Protein AF-A0A553P0C8-F1 (afdb_monomer_lite)

Sequence (218 aa):
MMGFQLKNGTDRDCELYALPGKKFLERVRNAQRNRANQILVSWNLTESDVIAKSVSSYNPMSFVKNGVPDLEAMKNLLIESCETCQLYRPSLAKAPMMSDPPPTRPFESVSADLFEFGGKWFLALVDQFSGWPCCDQYGKTPNTQEVVRARYDVGAVTVPKFAIGDRVRIQNPITKLWDRVGRIHSKRNGGRSFVLKIGSRWYVRNRRYLRPILRETA

pLDDT: mean 72.12, std 23.61, range [25.64, 96.81]

Structure (mmCIF, N/CA/C/O backbone):
data_AF-A0A553P0C8-F1
#
_entry.id   AF-A0A553P0C8-F1
#
loop_
_atom_site.group_PDB
_atom_site.id
_atom_site.type_symbol
_atom_site.label_atom_id
_atom_site.label_alt_id
_atom_site.label_comp_id
_atom_site.label_asym_id
_atom_site.label_entity_id
_atom_site.label_seq_id
_atom_site.pdbx_PDB_ins_code
_atom_site.Cartn_x
_atom_site.Cartn_y
_atom_site.Cartn_z
_atom_site.occupancy
_atom_site.B_iso_or_equiv
_atom_site.auth_seq_id
_atom_site.auth_comp_id
_atom_site.auth_asym_id
_atom_site.auth_atom_id
_atom_site.pdbx_PDB_model_num
ATOM 1 N N . MET A 1 1 ? -4.994 -14.590 49.932 1.00 37.84 1 MET A N 1
ATOM 2 C CA . MET A 1 1 ? -5.873 -14.595 51.117 1.00 37.84 1 MET A CA 1
ATOM 3 C C . MET A 1 1 ? -4.955 -14.784 52.317 1.00 37.84 1 MET A C 1
ATOM 5 O O . MET A 1 1 ? -4.426 -15.872 52.474 1.00 37.84 1 MET A O 1
ATOM 9 N N . MET A 1 2 ? -4.609 -13.717 53.041 1.00 25.64 2 MET A N 1
ATOM 10 C CA . MET A 1 2 ? -3.709 -13.822 54.199 1.00 25.64 2 MET A CA 1
ATOM 11 C C . MET A 1 2 ? -4.530 -13.563 55.458 1.00 25.64 2 MET A C 1
ATOM 13 O O . MET A 1 2 ? -5.007 -12.452 55.667 1.00 25.64 2 MET A O 1
ATOM 17 N N . GLY A 1 3 ? -4.775 -14.635 56.212 1.00 28.52 3 GLY A N 1
ATOM 18 C CA . GLY A 1 3 ? -5.504 -14.620 57.474 1.00 28.52 3 GLY A CA 1
ATOM 19 C C . GLY A 1 3 ? -4.598 -14.251 58.647 1.00 28.52 3 GLY A C 1
ATOM 20 O O . GLY A 1 3 ? -3.394 -14.503 58.624 1.00 28.52 3 GLY A O 1
ATOM 21 N N . PHE A 1 4 ? -5.200 -13.655 59.671 1.00 32.97 4 PHE A N 1
ATOM 22 C CA . PHE A 1 4 ? -4.575 -13.414 60.966 1.00 32.97 4 PHE A CA 1
ATOM 23 C C . PHE A 1 4 ? -4.815 -14.628 61.871 1.00 32.97 4 PHE A C 1
ATOM 25 O O . PHE A 1 4 ? -5.947 -15.083 61.986 1.00 32.97 4 PHE A O 1
ATOM 32 N N . GLN A 1 5 ? -3.775 -15.119 62.546 1.00 32.59 5 GLN A N 1
ATOM 33 C CA . GLN A 1 5 ? -3.904 -16.060 63.663 1.00 32.59 5 GLN A CA 1
ATOM 34 C C . GLN A 1 5 ? -3.311 -15.434 64.926 1.00 32.59 5 GLN A C 1
ATOM 36 O O . GLN A 1 5 ? -2.189 -14.922 64.917 1.00 32.59 5 GLN A O 1
ATOM 41 N N . LEU A 1 6 ? -4.068 -15.485 66.023 1.00 35.66 6 LEU A N 1
ATOM 42 C CA . LEU A 1 6 ? -3.588 -15.139 67.360 1.00 35.66 6 LEU A CA 1
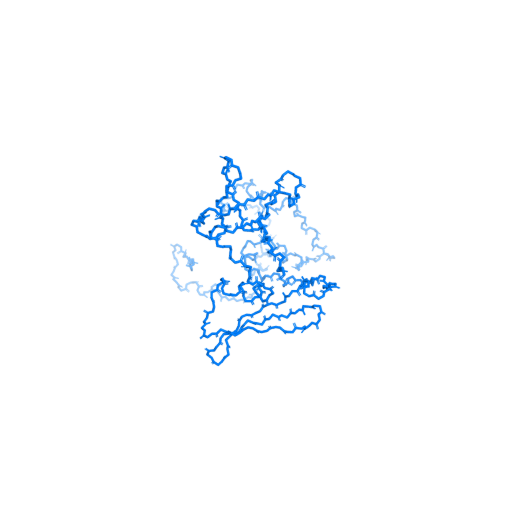ATOM 43 C C . LEU A 1 6 ? -2.906 -16.355 67.985 1.00 35.66 6 LEU A C 1
ATOM 45 O O . LEU A 1 6 ? -3.347 -17.487 67.817 1.00 35.66 6 LEU A O 1
ATOM 49 N N . LYS A 1 7 ? -1.843 -16.122 68.757 1.00 40.38 7 LYS A N 1
ATOM 50 C CA . LYS A 1 7 ? -0.978 -17.195 69.260 1.00 40.38 7 LYS A CA 1
ATOM 51 C C . LYS A 1 7 ? -1.608 -18.124 70.309 1.00 40.38 7 LYS A C 1
ATOM 53 O O . LYS A 1 7 ? -0.919 -19.063 70.658 1.00 40.38 7 LYS A O 1
ATOM 58 N N . ASN A 1 8 ? -2.837 -17.884 70.798 1.00 45.28 8 ASN A N 1
ATOM 59 C CA . ASN A 1 8 ? -3.542 -18.733 71.786 1.00 45.28 8 ASN A CA 1
ATOM 60 C C . ASN A 1 8 ? -5.083 -18.512 71.851 1.00 45.28 8 ASN A C 1
ATOM 62 O O . ASN A 1 8 ? -5.690 -18.741 72.893 1.00 45.28 8 ASN A O 1
ATOM 66 N N . GLY A 1 9 ? -5.736 -18.038 70.785 1.00 39.12 9 GLY A N 1
ATOM 67 C CA . GLY A 1 9 ? -7.201 -17.853 70.754 1.00 39.12 9 GLY A CA 1
ATOM 68 C C . GLY A 1 9 ? -7.870 -18.893 69.858 1.00 39.12 9 GLY A C 1
ATOM 69 O O . GLY A 1 9 ? -7.345 -19.191 68.787 1.00 39.12 9 GLY A O 1
ATOM 70 N N . THR A 1 10 ? -9.001 -19.465 70.275 1.00 40.88 10 THR A N 1
ATOM 71 C CA . THR A 1 10 ? -9.802 -20.335 69.395 1.00 40.88 10 THR A CA 1
ATOM 72 C C . THR A 1 10 ? -10.580 -19.496 68.382 1.00 40.88 10 THR A C 1
ATOM 74 O O . THR A 1 10 ? -11.063 -18.420 68.721 1.00 40.88 10 THR A O 1
ATOM 77 N N . ASP A 1 11 ? -10.761 -20.023 67.169 1.00 41.25 11 ASP A N 1
ATOM 78 C CA . ASP A 1 11 ? -11.338 -19.360 65.978 1.00 41.25 11 ASP A CA 1
ATOM 79 C C . ASP A 1 11 ? -12.695 -18.646 66.174 1.00 41.25 11 ASP A C 1
ATOM 81 O O . ASP A 1 11 ? -13.097 -17.831 65.348 1.00 41.25 11 ASP A O 1
ATOM 85 N N . ARG A 1 12 ? -13.407 -18.899 67.281 1.00 39.75 12 ARG A N 1
ATOM 86 C CA . ARG A 1 12 ? -14.658 -18.201 67.623 1.00 39.75 12 ARG A CA 1
ATOM 87 C C . ARG A 1 12 ? -14.463 -16.743 68.053 1.00 39.75 12 ARG A C 1
ATOM 89 O O . ARG A 1 12 ? -15.428 -15.984 68.029 1.00 39.75 12 ARG A O 1
ATOM 96 N N . ASP A 1 13 ? -13.247 -16.331 68.409 1.00 35.72 13 ASP A N 1
ATOM 97 C CA . ASP A 1 13 ? -12.986 -14.964 68.880 1.00 35.72 13 ASP A CA 1
ATOM 98 C C . ASP A 1 13 ? -12.835 -13.950 67.732 1.00 35.72 13 ASP A C 1
ATOM 100 O O . ASP A 1 13 ? -12.952 -12.744 67.945 1.00 35.72 13 ASP A O 1
ATOM 104 N N . CYS A 1 14 ? -12.615 -14.407 66.495 1.00 36.53 14 CYS A N 1
ATOM 105 C CA . CYS A 1 14 ? -12.404 -13.525 65.346 1.00 36.53 14 CYS A CA 1
ATOM 106 C C . CYS A 1 14 ? -13.700 -12.889 64.808 1.00 36.53 14 CYS A C 1
ATOM 108 O O . CYS A 1 14 ? -13.648 -11.791 64.252 1.00 36.53 14 CYS A O 1
ATOM 110 N N . GLU A 1 15 ? -14.866 -13.506 65.028 1.00 36.88 15 GLU A N 1
ATOM 111 C CA . GLU A 1 15 ? -16.163 -12.958 64.589 1.00 36.88 15 GLU A CA 1
ATOM 112 C C . GLU A 1 15 ? -16.644 -11.769 65.441 1.00 36.88 15 GLU A C 1
ATOM 114 O O . GLU A 1 15 ? -17.446 -10.956 64.982 1.00 36.88 15 GLU A O 1
ATOM 119 N N . LEU A 1 16 ? -16.099 -11.582 66.648 1.00 37.88 16 LEU A N 1
ATOM 120 C CA . LEU A 1 16 ? -16.465 -10.471 67.537 1.00 37.88 16 LEU A CA 1
ATOM 121 C C . LEU A 1 16 ? -15.818 -9.127 67.162 1.00 37.88 16 LEU A C 1
ATOM 123 O O . LEU A 1 16 ? -16.224 -8.082 67.675 1.00 37.88 16 LEU A O 1
ATOM 127 N N . TYR A 1 17 ? -14.840 -9.126 66.253 1.00 40.88 17 TYR A N 1
ATOM 128 C CA . TYR A 1 17 ? -14.126 -7.913 65.832 1.00 40.88 17 TYR A CA 1
ATOM 129 C C . TYR A 1 17 ? -14.697 -7.265 64.567 1.00 40.88 17 TYR A C 1
ATOM 131 O O . TYR A 1 17 ? -14.188 -6.238 64.115 1.00 40.88 17 TYR A O 1
ATOM 139 N N . ALA A 1 18 ? -15.780 -7.824 64.030 1.00 41.00 18 ALA A N 1
ATOM 140 C CA . ALA A 1 18 ? -16.433 -7.357 62.820 1.00 41.00 18 ALA A CA 1
ATOM 141 C C . ALA A 1 18 ? -17.820 -6.766 63.112 1.00 41.00 18 ALA A C 1
ATOM 143 O O . ALA A 1 18 ? -18.809 -7.281 62.610 1.00 41.00 18 ALA A O 1
ATOM 144 N N . LEU A 1 19 ? -17.925 -5.666 63.875 1.00 36.19 19 LEU A N 1
ATOM 145 C CA . LEU A 1 19 ? -19.134 -4.828 63.829 1.00 36.19 19 LEU A CA 1
ATOM 146 C C . LEU A 1 19 ? -18.858 -3.313 63.944 1.00 36.19 19 LEU A C 1
ATOM 148 O O . LEU A 1 19 ? -17.907 -2.891 64.609 1.00 36.19 19 LEU A O 1
ATOM 152 N N . PRO A 1 20 ? -19.685 -2.487 63.270 1.00 45.50 20 PRO A N 1
ATOM 153 C CA . PRO A 1 20 ? -19.422 -1.085 62.981 1.00 45.50 20 PRO A CA 1
ATOM 154 C C . PRO A 1 20 ? -19.916 -0.152 64.093 1.00 45.50 20 PRO A C 1
ATOM 156 O O . PRO A 1 20 ? -20.916 -0.406 64.758 1.00 45.50 20 PRO A O 1
ATOM 159 N N . GLY A 1 21 ? -19.267 1.008 64.205 1.00 48.66 21 GLY A N 1
ATOM 160 C CA . GLY A 1 21 ? -19.814 2.158 64.924 1.00 48.66 21 GLY A CA 1
ATOM 161 C C . GLY A 1 21 ? -19.196 2.419 66.300 1.00 48.66 21 GLY A C 1
ATOM 162 O O . GLY A 1 21 ? -19.242 1.607 67.214 1.00 48.66 21 GLY A O 1
ATOM 163 N N . LYS A 1 22 ? -18.651 3.633 66.433 1.00 46.94 22 LYS A N 1
ATOM 164 C CA . LYS A 1 22 ? -18.391 4.360 67.688 1.00 46.94 22 LYS A CA 1
ATOM 165 C C . LYS A 1 22 ? -17.611 3.613 68.785 1.00 46.94 22 LYS A C 1
ATOM 167 O O . LYS A 1 22 ? -18.108 3.463 69.888 1.00 46.94 22 LYS A O 1
ATOM 172 N N . LYS A 1 23 ? -16.343 3.257 68.535 1.00 45.62 23 LYS A N 1
ATOM 173 C CA . LYS A 1 23 ? -15.349 3.035 69.621 1.00 45.62 23 LYS A CA 1
ATOM 174 C C . LYS A 1 23 ? -13.940 3.583 69.349 1.00 45.62 23 LYS A C 1
ATOM 176 O O . LYS A 1 23 ? -13.135 3.671 70.269 1.00 45.62 23 LYS A O 1
ATOM 181 N N . PHE A 1 24 ? -13.624 4.011 68.123 1.00 41.56 24 PHE A N 1
ATOM 182 C CA . PHE A 1 24 ? -12.297 4.555 67.793 1.00 41.56 24 PHE A CA 1
ATOM 183 C 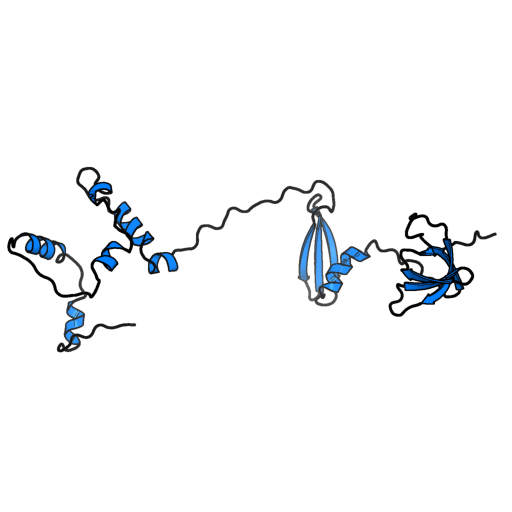C . PHE A 1 24 ? -12.049 5.930 68.437 1.00 41.56 24 PHE A C 1
ATOM 185 O O . PHE A 1 24 ? -11.063 6.121 69.144 1.00 41.56 24 PHE A O 1
ATOM 192 N N . LEU A 1 25 ? -12.993 6.864 68.282 1.00 41.84 25 LEU A N 1
ATOM 193 C CA . LEU A 1 25 ? -12.876 8.224 68.829 1.00 41.84 25 LEU A CA 1
ATOM 194 C C . LEU A 1 25 ? -12.864 8.256 70.366 1.00 41.84 25 LEU A C 1
ATOM 196 O O . LEU A 1 25 ? -12.236 9.125 70.962 1.00 41.84 25 LEU A O 1
ATOM 200 N N . GLU A 1 26 ? -13.510 7.289 71.016 1.00 44.34 26 GLU A N 1
ATOM 201 C CA . GLU A 1 26 ? -13.549 7.170 72.477 1.00 44.34 26 GLU A CA 1
ATOM 202 C C . GLU A 1 26 ? -12.223 6.627 73.041 1.00 44.34 26 GLU A C 1
ATOM 204 O O . GLU A 1 26 ? -11.748 7.086 74.080 1.00 44.34 26 GLU A O 1
ATOM 209 N N . ARG A 1 27 ? -11.551 5.738 72.292 1.00 41.47 27 ARG A N 1
ATOM 210 C CA . ARG A 1 27 ? -10.199 5.249 72.611 1.00 41.47 27 ARG A CA 1
ATOM 211 C C . ARG A 1 27 ? -9.130 6.329 72.416 1.00 41.47 27 ARG A C 1
ATOM 213 O O . ARG A 1 27 ? -8.251 6.449 73.262 1.00 41.47 27 ARG A O 1
ATOM 220 N N . VAL A 1 28 ? -9.248 7.165 71.379 1.00 42.34 28 VAL A N 1
ATOM 221 C CA . VAL A 1 28 ? -8.365 8.332 71.165 1.00 42.34 28 VAL A CA 1
ATOM 222 C C . VAL A 1 28 ? -8.530 9.368 72.285 1.00 42.34 28 VAL A C 1
ATOM 224 O O . VAL A 1 28 ? -7.545 9.896 72.799 1.00 42.34 28 VAL A O 1
ATOM 227 N N . ARG A 1 29 ? -9.770 9.613 72.732 1.00 38.69 29 ARG A N 1
ATOM 228 C CA . ARG A 1 29 ? -10.078 10.566 73.812 1.00 38.69 29 ARG A CA 1
ATOM 229 C C . ARG A 1 29 ? -9.585 10.085 75.189 1.00 38.69 29 ARG A C 1
ATOM 231 O O . ARG A 1 29 ? -9.158 10.907 75.996 1.00 38.69 29 ARG A O 1
ATOM 238 N N . ASN A 1 30 ? -9.577 8.771 75.440 1.00 37.50 30 ASN A N 1
ATOM 239 C CA . ASN A 1 30 ? -8.980 8.183 76.648 1.00 37.50 30 ASN A CA 1
ATOM 240 C C . ASN A 1 30 ? -7.442 8.153 76.610 1.00 37.50 30 ASN A C 1
ATOM 242 O O . ASN A 1 30 ? -6.816 8.324 77.653 1.00 37.50 30 ASN A O 1
ATOM 246 N N . ALA A 1 31 ? -6.826 8.020 75.431 1.00 39.38 31 ALA A N 1
ATOM 247 C CA . ALA A 1 31 ? -5.369 8.066 75.282 1.00 39.38 31 ALA A CA 1
ATOM 248 C C . ALA A 1 31 ? -4.770 9.458 75.575 1.00 39.38 31 ALA A C 1
ATOM 250 O O . ALA A 1 31 ? -3.655 9.546 76.075 1.00 39.38 31 ALA A O 1
ATOM 251 N N . GLN A 1 32 ? -5.515 10.548 75.337 1.00 39.25 32 GLN A N 1
ATOM 252 C CA . GLN A 1 32 ? -5.065 11.914 75.657 1.00 39.25 32 GLN A CA 1
ATOM 253 C C . GLN A 1 32 ? -5.205 12.305 77.140 1.00 39.25 32 GLN A C 1
ATOM 255 O O . GLN A 1 32 ? -4.587 13.278 77.573 1.00 39.25 32 GLN A O 1
ATOM 260 N N . ARG A 1 33 ? -6.009 11.580 77.933 1.00 40.31 33 ARG A N 1
ATOM 261 C CA . ARG A 1 33 ? -6.248 11.903 79.355 1.00 40.31 33 ARG A CA 1
ATOM 262 C C . ARG A 1 33 ? -5.125 11.454 80.287 1.00 40.31 33 ARG A C 1
ATOM 264 O O . ARG A 1 33 ? -4.912 12.093 81.314 1.00 40.31 33 ARG A O 1
ATOM 271 N N . ASN A 1 34 ? -4.376 10.417 79.929 1.00 37.88 34 ASN A N 1
ATOM 272 C CA . ASN A 1 34 ? -3.278 9.931 80.757 1.00 37.88 34 ASN A CA 1
ATOM 273 C C . ASN A 1 34 ? -1.978 10.658 80.394 1.00 37.88 34 ASN A C 1
ATOM 275 O O . ASN A 1 34 ? -1.174 10.195 79.590 1.00 37.88 34 ASN A O 1
ATOM 279 N N . ARG A 1 35 ? -1.777 11.827 81.014 1.00 42.34 35 ARG A N 1
ATOM 280 C CA . ARG A 1 35 ? -0.485 12.529 81.089 1.00 42.34 35 ARG A CA 1
ATOM 281 C C . ARG A 1 35 ? 0.506 11.735 81.957 1.00 42.34 35 ARG A C 1
ATOM 283 O O . ARG A 1 35 ? 0.780 12.121 83.087 1.00 42.34 35 ARG A O 1
ATOM 290 N N . ALA A 1 36 ? 1.041 10.635 81.438 1.00 32.12 36 ALA A N 1
ATOM 291 C CA . ALA A 1 36 ? 2.249 10.004 81.970 1.00 32.12 36 ALA A CA 1
ATOM 292 C C . ALA A 1 36 ? 2.873 9.083 80.907 1.00 32.12 36 ALA A C 1
ATOM 294 O O . ALA A 1 36 ? 2.371 7.997 80.654 1.00 32.12 36 ALA A O 1
ATOM 295 N N . ASN A 1 37 ? 3.927 9.591 80.264 1.00 35.59 37 ASN A N 1
ATOM 296 C CA . ASN A 1 37 ? 5.046 8.906 79.604 1.00 35.59 37 ASN A CA 1
ATOM 297 C C . ASN A 1 37 ? 4.833 7.499 78.987 1.00 35.59 37 ASN A C 1
ATOM 299 O O . ASN A 1 37 ? 4.732 6.511 79.700 1.00 35.59 37 ASN A O 1
ATOM 303 N N . GLN A 1 38 ? 4.908 7.446 77.643 1.00 34.44 38 GLN A N 1
ATOM 304 C CA . GLN A 1 38 ? 5.951 6.730 76.865 1.00 34.44 38 GLN A CA 1
ATOM 305 C C . GLN A 1 38 ? 6.276 5.264 77.287 1.00 34.44 38 GLN A C 1
ATOM 307 O O . GLN A 1 38 ? 6.731 5.038 78.397 1.00 34.44 38 GLN A O 1
ATOM 312 N N . ILE A 1 39 ? 6.156 4.209 76.457 1.00 30.41 39 ILE A N 1
ATOM 313 C CA . ILE A 1 39 ? 6.987 3.917 75.264 1.00 30.41 39 ILE A CA 1
ATOM 314 C C . ILE A 1 39 ? 6.548 2.593 74.570 1.00 30.41 39 ILE A C 1
ATOM 316 O O . ILE A 1 39 ? 6.243 1.608 75.233 1.00 30.41 39 ILE A O 1
ATOM 320 N N . LEU A 1 40 ? 6.552 2.641 73.227 1.00 31.53 40 LEU A N 1
ATOM 321 C CA . LEU A 1 40 ? 6.831 1.647 72.159 1.00 31.53 40 LEU A CA 1
ATOM 322 C C . LEU A 1 40 ? 6.723 0.121 72.381 1.00 31.53 40 LEU A C 1
ATOM 324 O O . LEU A 1 40 ? 7.406 -0.433 73.233 1.00 31.53 40 LEU A O 1
ATOM 328 N N . VAL A 1 41 ? 6.115 -0.569 71.394 1.00 27.25 41 VAL A N 1
ATOM 329 C CA . VAL A 1 41 ? 6.635 -1.852 70.863 1.00 27.25 41 VAL A CA 1
ATOM 330 C C . VAL A 1 41 ? 6.522 -1.915 69.324 1.00 27.25 41 VAL A C 1
ATOM 332 O O . VAL A 1 41 ? 5.449 -2.108 68.759 1.00 27.25 41 VAL A O 1
ATOM 335 N N . SER A 1 42 ? 7.681 -1.699 68.696 1.00 25.91 42 SER A N 1
ATOM 336 C CA . SER A 1 42 ? 8.244 -2.263 67.454 1.00 25.91 42 SER A CA 1
ATOM 337 C C . SER A 1 42 ? 7.363 -2.542 66.221 1.00 25.91 42 SER A C 1
ATOM 339 O O . SER A 1 42 ? 6.762 -3.607 66.087 1.00 25.91 42 SER A O 1
ATOM 341 N N . TRP A 1 43 ? 7.516 -1.689 65.207 1.00 29.20 43 TRP A N 1
ATOM 342 C CA . TRP A 1 43 ? 7.853 -2.161 63.860 1.00 29.20 43 TRP A CA 1
ATOM 343 C C . TRP A 1 43 ? 9.308 -1.754 63.606 1.00 29.20 43 TRP A C 1
ATOM 345 O O . TRP A 1 43 ? 9.669 -0.616 63.898 1.00 29.20 43 TRP A O 1
ATOM 355 N N . ASN A 1 44 ? 10.148 -2.677 63.130 1.00 34.16 44 ASN A N 1
ATOM 356 C CA . ASN A 1 44 ? 11.543 -2.409 62.761 1.00 34.16 44 ASN A CA 1
ATOM 357 C C . ASN A 1 44 ? 11.598 -1.500 61.524 1.00 34.16 44 ASN A C 1
ATOM 359 O O . ASN A 1 44 ? 11.795 -1.966 60.406 1.00 34.16 44 ASN A O 1
ATOM 363 N N . LEU A 1 45 ? 11.403 -0.207 61.736 1.00 33.56 45 LEU A N 1
ATOM 364 C CA . LEU A 1 45 ? 11.732 0.851 60.794 1.00 33.56 45 LEU A CA 1
ATOM 365 C C . LEU A 1 45 ? 12.798 1.699 61.482 1.00 33.56 45 LEU A C 1
ATOM 367 O O . LEU A 1 45 ? 12.579 2.166 62.601 1.00 33.56 45 LEU A O 1
ATOM 371 N N . THR A 1 46 ? 13.970 1.847 60.866 1.00 35.81 46 THR A N 1
ATOM 372 C CA . THR A 1 46 ? 14.978 2.768 61.405 1.00 35.81 46 THR A CA 1
ATOM 373 C C . THR A 1 46 ? 14.481 4.209 61.232 1.00 35.81 46 THR A C 1
ATOM 375 O O . THR A 1 46 ? 13.691 4.482 60.327 1.00 35.81 46 THR A O 1
ATOM 378 N N . GLU A 1 47 ? 14.905 5.149 62.087 1.00 33.66 47 GLU A N 1
ATOM 379 C CA . GLU A 1 47 ? 14.499 6.570 61.993 1.00 33.66 47 GLU A CA 1
ATOM 380 C C . GLU A 1 47 ? 14.752 7.162 60.594 1.00 33.66 47 GLU A C 1
ATOM 382 O O . GLU A 1 47 ? 13.965 7.973 60.106 1.00 33.66 47 GLU A O 1
ATOM 387 N N . SER A 1 48 ? 15.783 6.686 59.895 1.00 35.62 48 SER A N 1
ATOM 388 C CA . SER A 1 48 ? 16.073 7.025 58.500 1.00 35.62 48 SER A CA 1
ATOM 389 C C . SER A 1 48 ? 15.027 6.518 57.494 1.00 35.62 48 SER A C 1
ATOM 391 O O . SER A 1 48 ? 14.776 7.203 56.506 1.00 35.62 48 SER A O 1
ATOM 393 N N . ASP A 1 49 ? 14.362 5.384 57.740 1.00 33.38 49 ASP A N 1
ATOM 394 C CA . ASP A 1 49 ? 13.377 4.792 56.816 1.00 33.38 49 ASP A CA 1
ATOM 395 C C . ASP A 1 49 ? 12.002 5.475 56.896 1.00 33.38 49 ASP A C 1
ATOM 397 O O . ASP A 1 49 ? 11.301 5.591 55.889 1.00 33.38 49 ASP A O 1
ATOM 401 N N . VAL A 1 50 ? 11.626 5.972 58.081 1.00 35.31 50 VAL A N 1
ATOM 402 C CA . VAL A 1 50 ? 10.386 6.747 58.290 1.00 35.31 50 VAL A CA 1
ATOM 403 C C . VAL A 1 50 ? 10.525 8.170 57.736 1.00 35.31 50 VAL A C 1
ATOM 405 O O . VAL A 1 50 ? 9.560 8.736 57.226 1.00 35.31 50 VAL A O 1
ATOM 408 N N . ILE A 1 51 ? 11.735 8.734 57.774 1.00 30.73 51 ILE A N 1
ATOM 409 C CA . ILE A 1 51 ? 12.028 10.075 57.249 1.00 30.73 51 ILE A CA 1
ATOM 410 C C . ILE A 1 51 ? 12.214 10.060 55.717 1.00 30.73 51 ILE A C 1
ATOM 412 O O . ILE A 1 51 ? 11.857 11.032 55.050 1.00 30.73 51 ILE A O 1
ATOM 416 N N . ALA A 1 52 ? 12.703 8.963 55.124 1.00 33.69 52 ALA A N 1
ATOM 417 C CA . ALA A 1 52 ? 13.083 8.929 53.707 1.00 33.69 52 ALA A CA 1
ATOM 418 C C . ALA A 1 52 ? 11.950 8.633 52.701 1.00 33.69 52 ALA A C 1
ATOM 420 O O . ALA A 1 52 ? 12.139 8.870 51.508 1.00 33.69 52 ALA A O 1
ATOM 421 N N . LYS A 1 53 ? 10.768 8.155 53.118 1.00 35.09 53 LYS A N 1
ATOM 422 C CA . LYS A 1 53 ? 9.683 7.781 52.181 1.00 35.09 53 LYS A CA 1
ATOM 423 C C . LYS A 1 53 ? 8.447 8.685 52.221 1.00 35.09 53 LYS A C 1
ATOM 425 O O . LYS A 1 53 ? 7.324 8.206 52.166 1.00 35.09 53 LYS A O 1
ATOM 430 N N . SER A 1 54 ? 8.682 9.998 52.138 1.00 34.53 54 SER A N 1
ATOM 431 C CA . SER A 1 54 ? 7.762 11.003 51.551 1.00 34.53 54 SER A CA 1
ATOM 432 C C . SER A 1 54 ? 6.898 11.886 52.458 1.00 34.53 54 SER A C 1
ATOM 434 O O . SER A 1 54 ? 5.863 12.365 52.011 1.00 34.53 54 SER A O 1
ATOM 436 N N . VAL A 1 55 ? 7.330 12.236 53.674 1.00 38.00 55 VAL A N 1
ATOM 437 C CA . VAL A 1 55 ? 6.688 13.373 54.371 1.00 38.00 55 VAL A CA 1
ATOM 438 C C . VAL A 1 55 ? 7.645 14.278 55.156 1.00 38.00 55 VAL A C 1
ATOM 440 O O . VAL A 1 55 ? 7.278 14.856 56.171 1.00 38.00 55 VAL A O 1
ATOM 443 N N . SER A 1 56 ? 8.856 14.525 54.636 1.00 39.03 56 SER A N 1
ATOM 444 C CA . SER A 1 56 ? 9.702 15.641 55.120 1.00 39.03 56 SER A CA 1
ATOM 445 C C . SER A 1 56 ? 9.179 17.032 54.704 1.00 39.03 56 SER A C 1
ATOM 447 O O . SER A 1 56 ? 9.832 18.045 54.938 1.00 39.03 56 SER A O 1
ATOM 449 N N . SER A 1 57 ? 8.007 17.089 54.072 1.00 41.00 57 SER A N 1
ATOM 450 C CA . SER A 1 57 ? 7.310 18.306 53.648 1.00 41.00 57 SER A CA 1
ATOM 451 C C . SER A 1 57 ? 5.811 18.277 53.985 1.00 41.00 57 SER A C 1
ATOM 453 O O . SER A 1 57 ? 5.058 19.118 53.494 1.00 41.00 57 SER A O 1
ATOM 455 N N . TYR A 1 58 ? 5.355 17.356 54.852 1.00 44.03 58 TYR A N 1
ATOM 456 C CA . TYR A 1 58 ? 4.001 17.444 55.407 1.00 44.03 58 TYR A CA 1
ATOM 457 C C . TYR A 1 58 ? 3.951 18.582 56.411 1.00 44.03 58 TYR A C 1
ATOM 459 O O . TYR A 1 58 ? 4.447 18.466 57.532 1.00 44.03 58 TYR A O 1
ATOM 467 N N . ASN A 1 59 ? 3.315 19.681 56.034 1.00 51.59 59 ASN A N 1
ATOM 468 C CA . ASN A 1 59 ? 2.827 20.621 57.018 1.00 51.59 59 ASN A CA 1
ATOM 469 C C . ASN A 1 59 ? 1.361 20.268 57.312 1.00 51.59 59 ASN A C 1
ATOM 471 O O . ASN A 1 59 ? 0.498 20.624 56.517 1.00 51.59 59 ASN A O 1
ATOM 475 N N . PRO A 1 60 ? 1.025 19.596 58.426 1.00 51.19 60 PRO A N 1
ATOM 476 C CA . PRO A 1 60 ? -0.367 19.271 58.746 1.00 51.19 60 PRO A CA 1
ATOM 477 C C . PRO A 1 60 ? -1.267 20.515 58.879 1.00 51.19 60 PRO A C 1
ATOM 479 O O . PRO A 1 60 ? -2.487 20.394 58.796 1.00 51.19 60 PRO A O 1
ATOM 482 N N . MET A 1 61 ?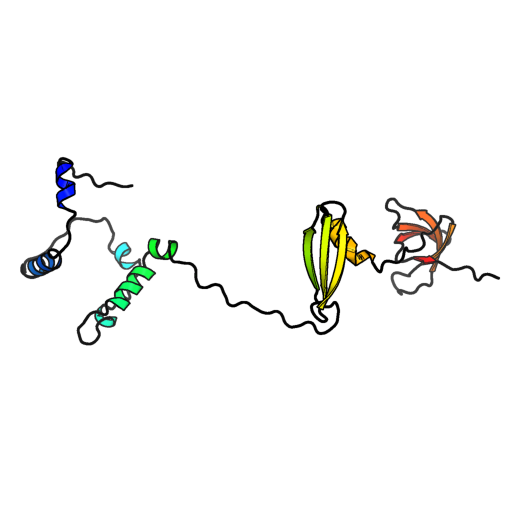 -0.687 21.717 59.016 1.00 46.81 61 MET A N 1
ATOM 483 C CA . MET A 1 61 ? -1.424 22.986 59.001 1.00 46.81 61 MET A CA 1
ATOM 484 C C . MET A 1 61 ? -1.880 23.423 57.602 1.00 46.81 61 MET A C 1
ATOM 486 O O . MET A 1 61 ? -2.769 24.264 57.508 1.00 46.81 61 MET A O 1
ATOM 490 N N . SER A 1 62 ? -1.333 22.870 56.509 1.00 53.81 62 SER A N 1
ATOM 491 C CA . SER A 1 62 ? -1.730 23.258 55.143 1.00 53.81 62 SER A CA 1
ATOM 492 C C . SER A 1 62 ? -3.129 22.779 54.755 1.00 53.81 62 SER A C 1
ATOM 494 O O . SER A 1 62 ? -3.685 23.243 53.763 1.00 53.81 62 SER A O 1
ATOM 496 N N . PHE A 1 63 ? -3.705 21.865 55.538 1.00 51.34 63 PHE A N 1
ATOM 497 C CA . PHE A 1 63 ? -5.032 21.297 55.314 1.00 51.34 63 PHE A CA 1
ATOM 498 C C . PHE A 1 63 ? -6.047 21.752 56.362 1.00 51.34 63 PHE A C 1
ATOM 500 O O . PHE A 1 63 ? -7.129 21.192 56.440 1.00 51.34 63 PHE A O 1
ATOM 507 N N . VAL A 1 64 ? -5.733 22.756 57.182 1.00 54.06 64 VAL A N 1
ATOM 508 C CA . VAL A 1 64 ? -6.682 23.306 58.154 1.00 54.06 64 VAL A CA 1
ATOM 509 C C . VAL A 1 64 ? -7.276 24.591 57.585 1.00 54.06 64 VAL A C 1
ATOM 511 O O . VAL A 1 64 ? -6.621 25.629 57.564 1.00 54.06 64 VAL A O 1
ATOM 514 N N . LYS A 1 65 ? -8.537 24.546 57.143 1.00 56.47 65 LYS A N 1
ATOM 515 C CA . LYS A 1 65 ? -9.315 25.756 56.829 1.00 56.47 65 LYS A CA 1
ATOM 516 C C . LYS A 1 65 ? -10.233 26.051 58.008 1.00 56.47 65 LYS A C 1
ATOM 518 O O . LYS A 1 65 ? -11.019 25.197 58.406 1.00 56.47 65 LYS A O 1
ATOM 523 N N . ASN A 1 66 ? -10.133 27.250 58.583 1.00 57.91 66 ASN A N 1
ATOM 524 C CA . ASN A 1 66 ? -10.967 27.688 59.714 1.00 57.91 66 ASN A CA 1
ATOM 525 C C . ASN A 1 66 ? -10.953 26.723 60.921 1.00 57.91 66 ASN A C 1
ATOM 527 O O . ASN A 1 66 ? -11.979 26.502 61.557 1.00 57.91 66 ASN A O 1
ATOM 531 N N . GLY A 1 67 ? -9.805 26.108 61.224 1.00 55.72 67 GLY A N 1
ATOM 532 C CA . GLY A 1 67 ? -9.673 25.183 62.359 1.00 55.72 67 GLY A CA 1
ATOM 533 C C . GLY A 1 67 ? -10.246 23.778 62.131 1.00 55.72 67 GLY A C 1
ATOM 534 O O . GLY A 1 67 ? -10.198 22.961 63.048 1.00 55.72 67 GLY A O 1
ATOM 535 N N . VAL A 1 68 ? -10.748 23.471 60.928 1.00 56.56 68 VAL A N 1
ATOM 536 C CA . VAL A 1 68 ? -11.259 22.143 60.554 1.00 56.56 68 VAL A CA 1
ATOM 537 C C . VAL A 1 68 ? -10.310 21.485 59.539 1.00 56.56 68 VAL A C 1
ATOM 539 O O . VAL A 1 68 ? -9.903 22.152 58.584 1.00 56.56 68 VAL A O 1
ATOM 542 N N . PRO A 1 69 ? -9.947 20.198 59.710 1.00 61.72 69 PRO A N 1
ATOM 543 C CA . PRO A 1 69 ? -9.164 19.462 58.720 1.00 61.72 69 PRO A CA 1
ATOM 544 C C . PRO A 1 69 ? -9.942 19.272 57.408 1.00 61.72 69 PRO A C 1
ATOM 546 O O . PRO A 1 69 ? -11.080 18.802 57.412 1.00 61.72 69 PRO A O 1
ATOM 549 N N . ASP A 1 70 ? -9.309 19.591 56.284 1.00 72.88 70 ASP A N 1
ATOM 550 C CA . ASP A 1 70 ? -9.795 19.383 54.922 1.00 72.88 70 ASP A CA 1
ATOM 551 C C . ASP A 1 70 ? -9.663 17.895 54.562 1.00 72.88 70 ASP A C 1
ATOM 553 O O . ASP A 1 70 ? -8.622 17.402 54.116 1.00 72.88 70 ASP A O 1
ATOM 557 N N . LEU A 1 71 ? -10.740 17.157 54.836 1.00 72.44 71 LEU A N 1
ATOM 558 C CA . LEU A 1 71 ? -10.817 15.710 54.652 1.00 72.44 71 LEU A CA 1
ATOM 559 C C . LEU A 1 71 ? -10.635 15.286 53.186 1.00 72.44 71 LEU A C 1
ATOM 561 O O . LEU A 1 71 ? -10.068 14.223 52.936 1.00 72.44 71 LEU A O 1
ATOM 565 N N . GLU A 1 72 ? -11.077 16.101 52.224 1.00 77.44 72 GLU A N 1
ATOM 566 C CA . GLU A 1 72 ? -10.926 15.799 50.793 1.00 77.44 72 GLU A CA 1
ATOM 567 C C . GLU A 1 72 ? -9.468 15.915 50.355 1.00 77.44 72 GLU A C 1
ATOM 569 O O . GLU A 1 72 ? -8.951 15.042 49.655 1.00 77.44 72 GLU A O 1
ATOM 574 N N . ALA A 1 73 ? -8.766 16.943 50.829 1.00 72.38 73 ALA A N 1
ATOM 575 C CA . ALA A 1 73 ? -7.348 17.098 50.541 1.00 72.38 73 ALA A CA 1
ATOM 576 C C . ALA A 1 73 ? -6.510 15.951 51.140 1.00 72.38 73 ALA A C 1
ATOM 578 O O . ALA A 1 73 ? -5.648 15.388 50.464 1.00 72.38 73 ALA A O 1
ATOM 579 N N . MET A 1 74 ? -6.824 15.532 52.371 1.00 67.44 74 MET A N 1
ATOM 580 C CA . MET A 1 74 ? -6.159 14.395 53.018 1.00 67.44 74 MET A CA 1
ATOM 581 C C . MET A 1 74 ? -6.442 13.066 52.298 1.00 67.44 74 MET A C 1
ATOM 583 O O . MET A 1 74 ? -5.542 12.247 52.117 1.00 67.44 74 MET A O 1
ATOM 587 N N . LYS A 1 75 ? -7.683 12.853 51.849 1.00 78.25 75 LYS A N 1
ATOM 588 C CA . LYS A 1 75 ? -8.082 11.673 51.071 1.00 78.25 75 LYS A CA 1
ATOM 589 C C . LYS A 1 75 ? -7.319 11.580 49.749 1.00 78.25 75 LYS A C 1
ATOM 591 O O . LYS A 1 75 ? -6.808 10.509 49.432 1.00 78.25 75 LYS A O 1
ATOM 596 N N . ASN A 1 76 ? -7.214 12.678 49.000 1.00 79.12 76 ASN A N 1
ATOM 597 C CA . ASN A 1 76 ? -6.502 12.691 47.718 1.00 79.12 76 ASN A CA 1
ATOM 598 C C . ASN A 1 76 ? -5.014 12.379 47.892 1.00 79.12 76 ASN A C 1
ATOM 600 O O . ASN A 1 76 ? -4.482 11.548 47.163 1.00 79.12 76 ASN A O 1
ATOM 604 N N . LEU A 1 77 ? -4.376 12.940 48.920 1.00 79.69 77 LEU A N 1
ATOM 605 C CA . LEU A 1 77 ? -2.976 12.662 49.233 1.00 79.69 77 LEU A CA 1
ATOM 606 C C . LEU A 1 77 ? -2.727 11.183 49.587 1.00 79.69 77 LEU A C 1
ATOM 608 O O . LEU A 1 77 ? -1.757 10.579 49.125 1.00 79.69 77 LEU A O 1
ATOM 612 N N . LEU A 1 78 ? -3.614 10.567 50.375 1.00 79.56 78 LEU A N 1
ATOM 613 C CA . LEU A 1 78 ? -3.537 9.133 50.692 1.00 79.56 78 LEU A CA 1
ATOM 614 C C . LEU A 1 78 ? -3.735 8.247 49.452 1.00 79.56 78 LEU A C 1
ATOM 616 O O . LEU A 1 78 ? -3.101 7.202 49.328 1.00 79.56 78 LEU A O 1
ATOM 620 N N . ILE A 1 79 ? -4.602 8.656 48.523 1.00 82.06 79 ILE A N 1
ATOM 621 C CA . ILE A 1 79 ? -4.811 7.943 47.256 1.00 82.06 79 ILE A CA 1
ATOM 622 C C . ILE A 1 79 ? -3.580 8.077 46.349 1.00 82.06 79 ILE A C 1
ATOM 624 O O . ILE A 1 79 ? -3.161 7.088 45.749 1.00 82.06 79 ILE A O 1
ATOM 628 N N . GLU A 1 80 ? -2.992 9.271 46.253 1.00 82.50 80 GLU A N 1
ATOM 629 C CA . GLU A 1 80 ? -1.806 9.565 45.434 1.00 82.50 80 GLU A CA 1
ATOM 630 C C . GLU A 1 80 ? -0.555 8.826 45.913 1.00 82.50 80 GLU A C 1
ATOM 632 O O . GLU A 1 80 ? 0.204 8.312 45.095 1.00 82.50 80 GLU A O 1
ATOM 637 N N . SER A 1 81 ? -0.378 8.710 47.229 1.00 82.38 81 SER A N 1
ATOM 638 C CA . SER A 1 81 ? 0.762 8.022 47.850 1.00 82.38 81 SER A CA 1
ATOM 639 C C . SER A 1 81 ? 0.633 6.492 47.903 1.00 82.38 81 SER A C 1
ATOM 641 O O . SER A 1 81 ? 1.626 5.804 48.134 1.00 82.38 81 SER A O 1
ATOM 643 N N . CYS A 1 82 ? -0.560 5.927 47.689 1.00 83.81 82 CYS A N 1
ATOM 644 C CA . CYS A 1 82 ? -0.789 4.484 47.777 1.00 83.81 82 CYS A CA 1
ATOM 645 C C . CYS A 1 82 ? -0.507 3.765 46.446 1.00 83.81 82 CYS A C 1
ATOM 647 O O . CYS A 1 82 ? -1.271 3.889 45.486 1.00 83.81 82 CYS A O 1
ATOM 649 N N . GLU A 1 83 ? 0.527 2.918 46.416 1.00 87.00 83 GLU A N 1
ATOM 650 C CA . GLU A 1 83 ? 0.916 2.128 45.233 1.00 87.00 83 GLU A CA 1
ATOM 651 C C . GLU A 1 83 ? -0.227 1.250 44.689 1.00 87.00 83 GLU A C 1
ATOM 653 O O . GLU A 1 83 ? -0.447 1.180 43.480 1.00 87.00 83 GLU A O 1
ATOM 658 N N . THR A 1 84 ? -1.009 0.618 45.572 1.00 89.06 84 THR A N 1
ATOM 659 C CA . THR A 1 84 ? -2.150 -0.229 45.173 1.00 89.06 84 THR A CA 1
ATOM 660 C C . THR A 1 84 ? -3.253 0.597 44.508 1.00 89.06 84 THR A C 1
ATOM 662 O O . THR A 1 84 ? -3.815 0.181 43.495 1.00 89.06 84 THR A O 1
ATOM 665 N N . CYS A 1 85 ? -3.545 1.789 45.037 1.00 87.00 85 CYS A N 1
ATOM 666 C CA . CYS A 1 85 ? -4.544 2.687 44.458 1.00 87.00 85 CYS A CA 1
ATOM 667 C C . CYS A 1 85 ? -4.108 3.214 43.091 1.00 87.00 85 CYS A C 1
ATOM 669 O O . CYS A 1 85 ? -4.945 3.316 42.199 1.00 87.00 85 CYS A O 1
ATOM 671 N N . GLN A 1 86 ? -2.820 3.523 42.912 1.00 89.00 86 GLN A N 1
ATOM 672 C CA . GLN A 1 86 ? -2.297 3.948 41.613 1.00 89.00 86 GLN A CA 1
ATOM 673 C C . GLN A 1 86 ? -2.361 2.822 40.574 1.00 89.00 86 GLN A C 1
ATOM 675 O O . GLN A 1 86 ? -2.738 3.079 39.434 1.00 89.00 86 GLN A O 1
ATOM 680 N N . LEU A 1 87 ? -2.074 1.575 40.966 1.00 88.00 87 LEU A N 1
ATOM 681 C CA . LEU A 1 87 ? -2.125 0.416 40.067 1.00 88.00 87 LEU A CA 1
ATOM 682 C C . LEU A 1 87 ? -3.540 0.125 39.542 1.00 88.00 87 LEU A C 1
ATOM 684 O O . LEU A 1 87 ? -3.710 -0.167 38.362 1.00 88.00 87 LEU A O 1
ATOM 688 N N . TYR A 1 88 ? -4.553 0.198 40.411 1.00 89.56 88 TYR A N 1
ATOM 689 C CA . TYR A 1 88 ? -5.949 -0.096 40.056 1.00 89.56 88 TYR A CA 1
ATOM 690 C C . TYR A 1 88 ? -6.760 1.149 39.680 1.00 89.56 88 TYR A C 1
ATOM 692 O O . TYR A 1 88 ? -7.985 1.076 39.543 1.00 89.56 88 TYR A O 1
ATOM 700 N N . ARG A 1 89 ? -6.104 2.305 39.521 1.00 85.06 89 ARG A N 1
ATOM 701 C CA . ARG A 1 89 ? -6.777 3.534 39.105 1.00 85.06 89 ARG A CA 1
ATOM 702 C C . ARG A 1 89 ? -7.350 3.337 37.695 1.00 85.06 89 ARG A C 1
ATOM 704 O O . ARG A 1 89 ? -6.633 2.849 36.821 1.00 85.06 89 ARG A O 1
ATOM 711 N N . PRO A 1 90 ? -8.612 3.732 37.436 1.00 85.06 90 PRO A N 1
ATOM 712 C CA . PRO A 1 90 ? -9.149 3.738 36.083 1.00 85.06 90 PRO A CA 1
ATOM 713 C C . PRO A 1 90 ? -8.219 4.512 35.150 1.00 85.06 90 PRO A C 1
ATOM 715 O O . PRO A 1 90 ? -7.712 5.577 35.517 1.00 85.06 90 PRO A O 1
ATOM 718 N N . SER A 1 91 ? -7.994 3.978 33.950 1.00 82.38 91 SER A N 1
ATOM 719 C CA . SER A 1 91 ? -7.205 4.663 32.931 1.00 82.38 91 SER A CA 1
ATOM 720 C C . SER A 1 91 ? -7.771 6.056 32.669 1.00 82.38 91 SER A C 1
ATOM 722 O O . SER A 1 91 ? -8.989 6.256 32.705 1.00 82.38 91 SER A O 1
ATOM 724 N N . LEU A 1 92 ? -6.886 7.008 32.372 1.00 81.19 92 LEU A N 1
ATOM 725 C CA . LEU A 1 92 ? -7.279 8.351 31.955 1.00 81.19 92 LEU A CA 1
ATOM 726 C C . LEU A 1 92 ? -8.283 8.296 30.796 1.00 81.19 92 LEU A C 1
ATOM 728 O O . LEU A 1 92 ? -8.307 7.343 30.012 1.00 81.19 92 LEU A O 1
ATOM 732 N N . ALA A 1 93 ? -9.097 9.349 30.688 1.00 81.50 93 ALA A N 1
ATOM 733 C CA . ALA A 1 93 ? -9.976 9.530 29.543 1.00 81.50 93 ALA A CA 1
ATOM 734 C C . ALA A 1 93 ? -9.168 9.390 28.246 1.00 81.50 93 ALA A C 1
ATOM 736 O O . ALA A 1 93 ? -8.026 9.855 28.160 1.00 81.50 93 ALA A O 1
ATOM 737 N N . LYS A 1 94 ? -9.763 8.726 27.248 1.00 86.19 94 LYS A N 1
ATOM 738 C CA . LYS A 1 94 ? -9.143 8.545 25.935 1.00 86.19 94 LYS A CA 1
ATOM 739 C C . LYS A 1 94 ? -8.673 9.910 25.434 1.00 86.19 94 LYS A C 1
ATOM 741 O O . LYS A 1 94 ? -9.437 10.874 25.489 1.00 86.19 94 LYS A O 1
ATOM 746 N N . ALA A 1 95 ? -7.423 9.980 24.980 1.00 87.25 95 ALA A N 1
ATOM 747 C CA . ALA A 1 95 ? -6.888 11.206 24.405 1.00 87.25 95 ALA A CA 1
ATOM 748 C C . ALA A 1 95 ? -7.846 11.738 23.317 1.00 87.25 95 ALA A C 1
ATOM 750 O O . ALA A 1 95 ? -8.481 10.924 22.629 1.00 87.25 95 ALA A O 1
ATOM 751 N N . PRO A 1 96 ? -7.974 13.070 23.162 1.00 90.06 96 PRO A N 1
ATOM 752 C CA . PRO A 1 96 ? -8.806 13.653 22.118 1.00 90.06 96 PRO A CA 1
ATOM 753 C C . PRO A 1 96 ? -8.464 13.057 20.750 1.00 90.06 96 PRO A C 1
ATOM 755 O O . PRO A 1 96 ? -7.293 12.816 20.452 1.00 90.06 96 PRO A O 1
ATOM 758 N N . MET A 1 97 ? -9.481 12.813 19.918 1.00 88.94 97 MET A N 1
ATOM 759 C CA . MET A 1 97 ? -9.251 12.350 18.550 1.00 88.94 97 MET A CA 1
ATOM 760 C C . MET A 1 97 ? -8.503 13.440 17.783 1.00 88.94 97 MET A C 1
ATOM 762 O O . MET A 1 97 ? -9.010 14.549 17.627 1.00 88.94 97 MET A O 1
ATOM 766 N N . MET A 1 98 ? -7.293 13.127 17.331 1.00 89.44 98 MET A N 1
ATOM 767 C CA . MET A 1 98 ? -6.548 13.993 16.426 1.00 89.44 98 MET A CA 1
ATOM 768 C C . MET A 1 98 ? -7.096 13.810 15.011 1.00 89.44 98 MET A C 1
ATOM 770 O O . MET A 1 98 ? -7.336 12.681 14.585 1.00 89.44 98 MET A O 1
ATOM 774 N N . SER A 1 99 ? -7.304 14.915 14.300 1.00 88.00 99 SER A N 1
ATOM 775 C CA . SER A 1 99 ? -7.647 14.911 12.879 1.00 88.00 99 SER A CA 1
ATOM 776 C C . SER A 1 99 ? -6.411 15.238 12.052 1.00 88.00 99 SER A C 1
ATOM 778 O O . SER A 1 99 ? -5.737 16.235 12.328 1.00 88.00 99 SER A O 1
ATOM 780 N N . ASP A 1 100 ? -6.150 14.442 11.022 1.00 86.19 100 ASP A N 1
ATOM 781 C CA . ASP A 1 100 ? -5.138 14.758 10.016 1.00 86.19 100 ASP A CA 1
ATOM 782 C C . ASP A 1 100 ? -5.568 15.973 9.171 1.00 86.19 100 ASP A C 1
ATOM 784 O O . ASP A 1 100 ? -6.770 16.232 9.023 1.00 86.19 100 ASP A O 1
ATOM 788 N N . PRO A 1 101 ? -4.617 16.753 8.621 1.00 90.06 101 PRO A N 1
ATOM 789 C CA . PRO A 1 101 ? -4.952 17.836 7.708 1.00 90.06 101 PRO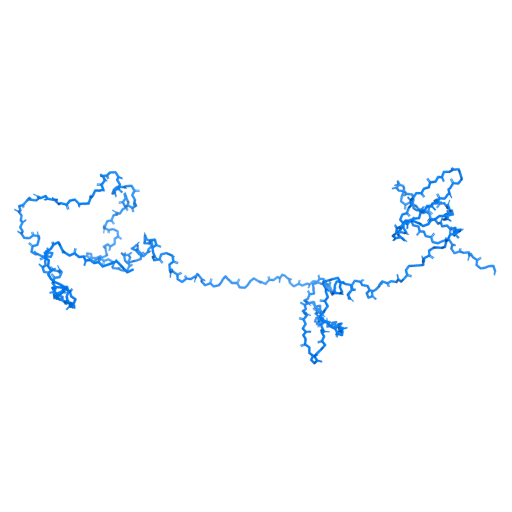 A CA 1
ATOM 790 C C . PRO A 1 101 ? -5.664 17.285 6.462 1.00 90.06 101 PRO A C 1
ATOM 792 O O . PRO A 1 101 ? -5.285 16.224 5.958 1.00 90.06 101 PRO A O 1
ATOM 795 N N . PRO A 1 102 ? -6.672 17.999 5.930 1.00 89.25 102 PRO A N 1
ATOM 796 C CA . PRO A 1 102 ? -7.379 17.545 4.744 1.00 89.25 102 PRO A CA 1
ATOM 797 C C . PRO A 1 102 ? -6.433 17.503 3.530 1.00 89.25 102 PRO A C 1
ATOM 799 O O . PRO A 1 102 ? -5.573 18.380 3.389 1.00 89.25 102 PRO A O 1
ATOM 802 N N . PRO A 1 103 ? -6.589 16.513 2.633 1.00 94.88 103 PRO A N 1
ATOM 803 C CA . PRO A 1 103 ? -5.807 16.442 1.403 1.00 94.88 103 PRO A CA 1
ATOM 804 C C . PRO A 1 103 ? -6.105 17.641 0.490 1.00 94.88 103 PRO A C 1
ATOM 806 O O . PRO A 1 103 ? -7.194 18.212 0.513 1.00 94.88 103 PRO A O 1
ATOM 809 N N . THR A 1 104 ? -5.136 18.016 -0.343 1.00 96.81 104 THR A N 1
ATOM 810 C CA . THR A 1 104 ? -5.210 19.187 -1.236 1.00 96.81 104 THR A CA 1
ATOM 811 C C . THR A 1 104 ? -5.531 18.836 -2.685 1.00 96.81 104 THR A C 1
ATOM 813 O O . THR A 1 104 ? -5.926 19.708 -3.460 1.00 96.81 104 THR A O 1
ATOM 816 N N . ARG A 1 105 ? -5.349 17.572 -3.078 1.00 94.75 105 ARG A N 1
ATOM 817 C CA . ARG A 1 105 ? -5.553 17.095 -4.452 1.00 94.75 105 ARG A CA 1
ATOM 818 C C . ARG A 1 105 ? -6.070 15.651 -4.481 1.00 94.75 105 ARG A C 1
ATOM 820 O O . ARG A 1 105 ? -5.786 14.895 -3.549 1.00 94.75 105 ARG A O 1
ATOM 827 N N . PRO A 1 106 ? -6.771 15.244 -5.557 1.00 94.31 106 PRO A N 1
ATOM 828 C CA . PRO A 1 106 ? -7.245 13.871 -5.710 1.00 94.31 106 PRO A CA 1
ATOM 829 C C . PRO A 1 106 ? -6.112 12.846 -5.599 1.00 94.31 106 PRO A C 1
ATOM 831 O O . PRO A 1 106 ? -5.033 13.045 -6.162 1.00 94.31 106 PRO A O 1
ATOM 834 N N . PHE A 1 107 ? -6.383 11.738 -4.912 1.00 89.38 107 PHE A N 1
ATOM 835 C CA . PHE A 1 107 ? -5.474 10.612 -4.671 1.00 89.38 107 PHE A CA 1
ATOM 836 C C . PHE A 1 107 ? -4.197 10.959 -3.886 1.00 89.38 107 PHE A C 1
ATOM 838 O O . PHE A 1 107 ? -3.231 10.196 -3.915 1.00 89.38 107 PHE A O 1
ATOM 845 N N . GLU A 1 108 ? -4.174 12.084 -3.165 1.00 92.19 108 GLU A N 1
ATOM 846 C CA . GLU A 1 108 ? -3.091 12.411 -2.227 1.00 92.19 108 GLU A CA 1
ATOM 847 C C . GLU A 1 108 ? -3.147 11.561 -0.955 1.00 92.19 108 GLU A C 1
ATOM 849 O O . GLU A 1 108 ? -2.112 11.118 -0.462 1.00 92.19 108 GLU A O 1
ATOM 854 N N . SER A 1 109 ? -4.357 11.310 -0.456 1.00 92.62 109 SER A N 1
ATOM 855 C CA . SER A 1 109 ? -4.621 10.444 0.688 1.00 92.62 109 SER A CA 1
ATOM 856 C C . SER A 1 109 ? -5.787 9.527 0.350 1.00 92.62 109 SER A C 1
ATOM 858 O O . SER A 1 109 ? -6.816 9.976 -0.159 1.00 92.62 109 SER A O 1
ATOM 860 N N . VAL A 1 110 ? -5.622 8.234 0.612 1.00 91.69 110 VAL A N 1
ATOM 861 C CA . VAL A 1 110 ? -6.636 7.217 0.331 1.00 91.69 110 VAL A CA 1
ATOM 862 C C . VAL A 1 110 ? -6.912 6.409 1.587 1.00 91.69 110 VAL A C 1
ATOM 864 O O . VAL A 1 110 ? -5.990 5.980 2.279 1.00 91.69 110 VAL A O 1
ATOM 867 N N . SER A 1 111 ? -8.189 6.177 1.864 1.00 93.25 111 SER A N 1
ATOM 868 C CA . SER A 1 111 ? -8.617 5.187 2.849 1.00 93.25 111 SER A CA 1
ATOM 869 C C . SER A 1 111 ? -8.806 3.857 2.140 1.00 93.25 111 SER A C 1
ATOM 871 O O . SER A 1 111 ? -9.415 3.812 1.073 1.00 93.25 111 SER A O 1
ATOM 873 N N . ALA A 1 112 ? -8.291 2.780 2.719 1.00 93.12 112 ALA A N 1
ATOM 874 C CA . ALA A 1 112 ? -8.416 1.445 2.158 1.00 93.12 112 ALA A CA 1
ATOM 875 C C . ALA A 1 112 ? -8.955 0.483 3.209 1.00 93.12 112 ALA A C 1
ATOM 877 O O . ALA A 1 112 ? -8.546 0.557 4.367 1.00 93.12 112 ALA A O 1
ATOM 878 N N . ASP A 1 113 ? -9.826 -0.427 2.790 1.00 94.56 113 ASP A N 1
ATOM 879 C CA . ASP A 1 113 ? -10.306 -1.510 3.638 1.00 94.56 113 ASP A CA 1
ATOM 880 C C . ASP A 1 113 ? -10.537 -2.791 2.831 1.00 94.56 113 ASP A C 1
ATOM 882 O O . ASP A 1 113 ? -10.868 -2.749 1.642 1.00 94.56 113 ASP A O 1
ATOM 886 N N . LEU A 1 114 ? -10.340 -3.932 3.485 1.00 94.62 114 LEU A N 1
ATOM 887 C CA . LEU A 1 114 ? -10.501 -5.259 2.905 1.00 94.62 114 LEU A CA 1
ATOM 888 C C . LEU A 1 114 ? -11.611 -5.997 3.653 1.00 94.62 114 LEU A C 1
ATOM 890 O O . LEU A 1 114 ? -11.475 -6.285 4.839 1.00 94.62 114 LEU A O 1
ATOM 894 N N . PHE A 1 115 ? -12.676 -6.362 2.946 1.00 94.00 115 PHE A N 1
ATOM 895 C CA . PHE A 1 115 ? -13.842 -7.005 3.548 1.00 94.00 115 PHE A CA 1
ATOM 896 C C . PHE A 1 115 ? -14.345 -8.193 2.727 1.00 94.00 115 PHE A C 1
ATOM 898 O O . PHE A 1 115 ? -14.032 -8.348 1.545 1.00 94.00 115 PHE A O 1
ATOM 905 N N . GLU A 1 116 ? -15.139 -9.043 3.370 1.00 95.75 116 GLU A N 1
ATOM 906 C CA . GLU A 1 116 ? -15.786 -10.191 2.745 1.00 95.75 116 GLU A CA 1
ATOM 907 C C . GLU A 1 116 ? -17.281 -9.923 2.561 1.00 95.75 116 GLU A C 1
ATOM 909 O O . GLU A 1 116 ? -17.965 -9.446 3.467 1.00 95.75 116 GLU A O 1
ATOM 914 N N . PHE A 1 117 ? -17.803 -10.258 1.384 1.00 93.81 117 PHE A N 1
ATOM 915 C CA . PHE A 1 117 ? -19.229 -10.208 1.097 1.00 93.81 117 PHE A CA 1
ATOM 916 C C . PHE A 1 117 ? -19.619 -11.341 0.141 1.00 93.81 117 PHE A C 1
ATOM 918 O O . PHE A 1 117 ? -19.055 -11.483 -0.944 1.00 93.81 117 PHE A O 1
ATOM 925 N N . GLY A 1 118 ? -20.582 -12.176 0.541 1.00 92.69 118 GLY A N 1
ATOM 926 C CA . GLY A 1 118 ? -21.077 -13.277 -0.295 1.00 92.69 118 GLY A CA 1
ATOM 927 C C . GLY A 1 118 ? -20.003 -14.301 -0.691 1.00 92.69 118 GLY A C 1
ATOM 928 O O . GLY A 1 118 ? -19.986 -14.750 -1.837 1.00 92.69 118 GLY A O 1
ATOM 929 N N . GLY A 1 119 ? -19.072 -14.623 0.217 1.00 91.31 119 GLY A N 1
ATOM 930 C CA . GLY A 1 119 ? -17.971 -15.567 -0.029 1.00 91.31 119 GLY A CA 1
ATOM 931 C C . GLY A 1 119 ? -16.887 -15.047 -0.981 1.00 91.31 119 GLY A C 1
ATOM 932 O O . GLY A 1 119 ? -16.053 -15.816 -1.457 1.00 91.31 119 GLY A O 1
ATOM 933 N N . LYS A 1 120 ? -16.908 -13.749 -1.296 1.00 92.69 120 LYS A N 1
ATOM 934 C CA . LYS A 1 120 ? -15.915 -13.054 -2.119 1.00 92.69 120 LYS A CA 1
ATOM 935 C C . LYS A 1 120 ? -15.260 -11.957 -1.298 1.00 92.69 120 LYS A C 1
ATOM 937 O O . LYS A 1 120 ? -15.884 -11.375 -0.416 1.00 92.69 120 LYS A O 1
ATOM 942 N N . TRP A 1 121 ? -14.013 -11.659 -1.627 1.00 95.12 121 TRP A N 1
ATOM 943 C CA . TRP A 1 121 ? -13.234 -10.634 -0.944 1.00 95.12 121 TRP A CA 1
ATOM 944 C C . TRP A 1 121 ? -13.172 -9.375 -1.793 1.00 95.12 121 TRP A C 1
ATOM 946 O O . TRP A 1 121 ? -13.026 -9.456 -3.012 1.00 95.12 121 TRP A O 1
ATOM 956 N N . PHE A 1 122 ? -13.261 -8.220 -1.153 1.00 94.12 122 PHE A N 1
ATOM 957 C CA . PHE A 1 122 ? -13.284 -6.923 -1.809 1.00 94.12 122 PHE A CA 1
ATOM 958 C C . PHE A 1 122 ? -12.301 -5.982 -1.131 1.00 94.12 122 PHE A C 1
ATOM 960 O O . PHE A 1 122 ? -12.289 -5.865 0.091 1.00 94.12 122 PHE A O 1
ATOM 967 N N . LEU A 1 123 ? -11.494 -5.299 -1.938 1.00 93.88 123 LEU A N 1
ATOM 968 C CA . LEU A 1 123 ? -10.696 -4.157 -1.511 1.00 93.88 123 LEU A CA 1
ATOM 969 C C . LEU A 1 123 ? -11.441 -2.889 -1.925 1.00 93.88 123 LEU A C 1
ATOM 971 O O . LEU A 1 123 ? -11.593 -2.641 -3.121 1.00 93.88 123 LEU A O 1
ATOM 975 N N . ALA A 1 124 ? -11.894 -2.102 -0.953 1.00 93.88 124 ALA A N 1
ATOM 976 C CA . ALA A 1 124 ? -12.406 -0.758 -1.185 1.00 93.88 124 ALA A CA 1
ATOM 977 C C . ALA A 1 124 ? -11.297 0.261 -0.937 1.00 93.88 124 ALA A C 1
ATOM 979 O O . ALA A 1 124 ? -10.632 0.240 0.093 1.00 93.88 124 ALA A O 1
ATOM 980 N N . LEU A 1 125 ? -11.124 1.166 -1.889 1.00 92.81 125 LEU A N 1
ATOM 981 C CA . LEU A 1 125 ? -10.198 2.288 -1.840 1.00 92.81 125 LEU A CA 1
ATOM 982 C C . LEU A 1 125 ? -11.000 3.558 -2.088 1.00 92.81 125 LEU A C 1
ATOM 984 O O . LEU A 1 125 ? -11.667 3.664 -3.111 1.00 92.81 125 LEU A O 1
ATOM 988 N N . VAL A 1 126 ? -10.936 4.525 -1.184 1.00 94.19 126 VAL A N 1
ATOM 989 C CA . VAL A 1 126 ? -11.663 5.791 -1.305 1.00 94.19 126 VAL A CA 1
ATOM 990 C C . VAL A 1 126 ? -10.668 6.936 -1.262 1.00 94.19 126 VAL A C 1
ATOM 992 O O . VAL A 1 126 ? -9.876 7.043 -0.325 1.00 94.19 126 VAL A O 1
ATOM 995 N N . ASP A 1 127 ? -10.704 7.794 -2.278 1.00 93.81 127 ASP A N 1
ATOM 996 C CA . ASP A 1 127 ? -9.968 9.055 -2.260 1.00 93.81 127 ASP A CA 1
ATOM 997 C C . ASP A 1 127 ? -10.550 9.985 -1.190 1.00 93.81 127 ASP A C 1
ATOM 999 O O . ASP A 1 127 ? -11.722 10.345 -1.259 1.00 93.81 127 ASP A O 1
ATOM 1003 N N . GLN A 1 128 ? -9.743 10.394 -0.210 1.00 93.88 128 GLN A N 1
ATOM 1004 C CA . GLN A 1 128 ? -10.215 11.243 0.889 1.00 93.88 128 GLN A CA 1
ATOM 1005 C C . GLN A 1 128 ? -10.515 12.681 0.443 1.00 93.88 128 GLN A C 1
ATOM 1007 O O . GLN A 1 128 ? -11.244 13.384 1.136 1.00 93.88 128 GLN A O 1
ATOM 1012 N N . PHE A 1 129 ? -9.973 13.128 -0.697 1.00 94.25 129 PHE A N 1
ATOM 1013 C CA . PHE A 1 129 ? -10.247 14.463 -1.230 1.00 94.25 129 PHE A CA 1
ATOM 1014 C C . PHE A 1 129 ? -11.619 14.542 -1.908 1.00 94.25 129 PHE A C 1
ATOM 1016 O O . PHE A 1 129 ? -12.428 15.404 -1.578 1.00 94.25 129 PHE A O 1
ATOM 1023 N N . SER A 1 130 ? -11.890 13.645 -2.858 1.00 94.06 130 SER A N 1
ATOM 1024 C CA . SER A 1 130 ? -13.122 13.669 -3.661 1.00 94.06 130 SER A CA 1
ATOM 1025 C C . SER A 1 130 ? -14.223 12.726 -3.173 1.00 94.06 130 SER A C 1
ATOM 1027 O O . SER A 1 130 ? -15.362 12.840 -3.620 1.00 94.06 130 SER A O 1
ATOM 1029 N N . GLY A 1 131 ? -13.897 11.764 -2.309 1.00 91.88 131 GLY A N 1
ATOM 1030 C CA . GLY A 1 131 ? -14.787 10.660 -1.951 1.00 91.88 131 GLY A CA 1
ATOM 1031 C C . GLY A 1 131 ? -14.917 9.586 -3.037 1.00 91.88 131 GLY A C 1
ATOM 1032 O O . GLY A 1 131 ? -15.783 8.722 -2.926 1.00 91.88 131 GLY A O 1
ATOM 1033 N N . TRP A 1 132 ? -14.097 9.622 -4.096 1.00 93.56 132 TRP A N 1
ATOM 1034 C CA . TRP A 1 132 ? -14.208 8.691 -5.220 1.00 93.56 132 TRP A CA 1
ATOM 1035 C C . TRP A 1 132 ? -13.852 7.246 -4.820 1.00 93.56 132 TRP A C 1
ATOM 1037 O O . TRP A 1 132 ? -12.706 6.997 -4.422 1.00 93.56 132 TRP A O 1
ATOM 1047 N N . PRO A 1 133 ? -14.777 6.275 -4.966 1.00 93.31 133 PRO A N 1
ATOM 1048 C CA . PRO A 1 133 ? -14.514 4.885 -4.629 1.00 93.31 133 PRO A CA 1
ATOM 1049 C C . PRO A 1 133 ? -13.895 4.110 -5.802 1.00 93.31 133 PRO A C 1
ATOM 1051 O O . PRO A 1 133 ? -14.299 4.221 -6.959 1.00 93.31 133 PRO A O 1
ATOM 1054 N N . CYS A 1 134 ? -12.933 3.257 -5.481 1.00 90.06 134 CYS A N 1
ATOM 1055 C CA . CYS A 1 134 ? -12.383 2.207 -6.328 1.00 90.06 134 CYS A CA 1
ATOM 1056 C C . CYS A 1 134 ? -12.599 0.867 -5.618 1.00 90.06 134 CYS A C 1
ATOM 1058 O O . CYS A 1 134 ? -12.428 0.781 -4.402 1.00 90.06 134 CYS A O 1
ATOM 1060 N N . CYS A 1 135 ? -12.966 -0.175 -6.364 1.00 91.00 135 CYS A N 1
ATOM 1061 C CA . CYS A 1 135 ? -13.172 -1.505 -5.802 1.00 91.00 135 CYS A CA 1
ATOM 1062 C C . CYS A 1 135 ? -12.506 -2.584 -6.656 1.00 91.00 135 CYS A C 1
ATOM 1064 O O . CYS A 1 135 ? -12.651 -2.588 -7.877 1.00 91.00 135 CYS A O 1
ATOM 1066 N N . ASP A 1 136 ? -11.808 -3.505 -5.991 1.00 91.50 136 ASP A N 1
ATOM 1067 C CA . ASP A 1 136 ? -11.204 -4.690 -6.600 1.00 91.50 136 ASP A CA 1
ATOM 1068 C C . ASP A 1 136 ? -11.770 -5.947 -5.931 1.00 91.50 136 ASP A C 1
ATOM 1070 O O . ASP A 1 136 ? -11.838 -6.031 -4.703 1.00 91.50 136 ASP A O 1
ATOM 1074 N N . GLN A 1 137 ? -12.181 -6.932 -6.733 1.00 92.44 137 GLN A N 1
ATOM 1075 C CA . GLN A 1 137 ? -12.760 -8.188 -6.250 1.00 92.44 137 GLN A CA 1
ATOM 1076 C C . GLN A 1 137 ? -11.754 -9.340 -6.364 1.00 92.44 137 GLN A C 1
ATOM 1078 O O . GLN A 1 137 ? -11.125 -9.538 -7.403 1.00 92.44 137 GLN A O 1
ATOM 1083 N N . TYR A 1 138 ? -11.700 -10.182 -5.334 1.00 92.12 138 TYR A N 1
ATOM 1084 C CA . TYR A 1 138 ? -10.914 -11.409 -5.283 1.00 92.12 138 TYR A CA 1
ATOM 1085 C C . TYR A 1 138 ? -11.825 -12.623 -5.069 1.00 92.12 138 TYR A C 1
ATOM 1087 O O . TYR A 1 138 ? -12.812 -12.577 -4.333 1.00 92.12 138 TYR A O 1
ATOM 1095 N N . GLY A 1 139 ? -11.484 -13.744 -5.711 1.00 89.19 139 GLY A N 1
ATOM 1096 C CA . GLY A 1 139 ? -12.213 -15.011 -5.552 1.00 89.19 139 GLY A CA 1
ATOM 1097 C C . GLY A 1 139 ? -11.896 -15.768 -4.256 1.00 89.19 139 GLY A C 1
ATOM 1098 O O . GLY A 1 139 ? -12.555 -16.752 -3.951 1.00 89.19 139 GLY A O 1
ATOM 1099 N N . LYS A 1 140 ? -10.872 -15.336 -3.517 1.00 89.19 140 LYS A N 1
ATOM 1100 C CA . LYS A 1 140 ? -10.403 -15.909 -2.249 1.00 89.19 140 LYS A CA 1
ATOM 1101 C C . LYS A 1 140 ? -9.761 -14.803 -1.415 1.00 89.19 140 LYS A C 1
ATOM 1103 O O . LYS A 1 140 ? -9.506 -13.727 -1.953 1.00 89.19 140 LYS A O 1
ATOM 1108 N N . THR A 1 141 ? -9.446 -15.087 -0.153 1.00 91.88 141 THR A N 1
ATOM 1109 C CA . THR A 1 141 ? -8.721 -14.148 0.710 1.00 91.88 141 THR A CA 1
ATOM 1110 C C . THR A 1 141 ? -7.396 -13.749 0.053 1.00 91.88 141 THR A C 1
ATOM 1112 O O . THR A 1 141 ? -6.571 -14.634 -0.213 1.00 91.88 141 THR A O 1
ATOM 1115 N N . PRO A 1 142 ? -7.188 -12.457 -0.255 1.00 90.75 142 PRO A N 1
ATOM 1116 C CA . PRO A 1 142 ? -5.979 -12.021 -0.926 1.00 90.75 142 PRO A CA 1
ATOM 1117 C C . PRO A 1 142 ? -4.804 -11.964 0.048 1.00 90.75 142 PRO A C 1
ATOM 1119 O O . PRO A 1 142 ? -4.952 -11.637 1.226 1.00 90.75 142 PRO A O 1
ATOM 1122 N N . ASN A 1 143 ? -3.609 -12.253 -0.454 1.00 91.94 143 ASN A N 1
ATOM 1123 C CA . ASN A 1 143 ? -2.379 -11.998 0.289 1.00 91.94 143 ASN A CA 1
ATOM 1124 C C . ASN A 1 143 ? -1.925 -10.536 0.132 1.00 91.94 143 ASN A C 1
ATOM 1126 O O . ASN A 1 143 ? -2.381 -9.802 -0.745 1.00 91.94 143 ASN A O 1
ATOM 1130 N N . THR A 1 144 ? -0.950 -10.116 0.940 1.00 89.56 144 THR A N 1
ATOM 1131 C CA . THR A 1 144 ? -0.421 -8.743 0.911 1.00 89.56 144 THR A CA 1
ATOM 1132 C C . THR A 1 144 ? 0.088 -8.318 -0.470 1.00 89.56 144 THR A C 1
ATOM 1134 O O . THR A 1 144 ? -0.101 -7.172 -0.865 1.00 89.56 144 THR A O 1
ATOM 1137 N N . GLN A 1 145 ? 0.723 -9.215 -1.235 1.00 88.50 145 GLN A N 1
ATOM 1138 C CA . GLN A 1 145 ? 1.224 -8.861 -2.568 1.00 88.50 145 GLN A CA 1
ATOM 1139 C C . GLN A 1 145 ? 0.094 -8.647 -3.574 1.00 88.50 145 GLN A C 1
ATOM 1141 O O . GLN A 1 145 ? 0.224 -7.792 -4.447 1.00 88.50 145 GLN A O 1
ATOM 1146 N N . GLU A 1 146 ? -0.984 -9.421 -3.472 1.00 89.19 146 GLU A N 1
ATOM 1147 C CA . GLU A 1 146 ? -2.165 -9.279 -4.326 1.00 89.19 146 GLU A CA 1
ATOM 1148 C C . GLU A 1 146 ? -2.842 -7.926 -4.077 1.00 89.19 146 GLU A C 1
ATOM 1150 O O . GLU A 1 146 ? -3.072 -7.191 -5.034 1.00 89.19 146 GLU A O 1
ATOM 1155 N N . VAL A 1 147 ? -3.020 -7.540 -2.807 1.00 89.50 147 VAL A N 1
ATOM 1156 C CA . VAL A 1 147 ? -3.585 -6.234 -2.418 1.00 89.50 147 VAL A CA 1
ATOM 1157 C C . VAL A 1 147 ? -2.732 -5.068 -2.926 1.00 89.50 147 VAL A C 1
ATOM 1159 O O . VAL A 1 147 ? -3.254 -4.111 -3.491 1.00 89.50 147 VAL A O 1
ATOM 1162 N N . VAL A 1 148 ? -1.405 -5.145 -2.781 1.00 86.94 148 VAL A N 1
ATOM 1163 C CA . VAL A 1 148 ? -0.499 -4.073 -3.235 1.00 86.94 148 VAL A CA 1
ATOM 1164 C C . VAL A 1 148 ? -0.528 -3.910 -4.758 1.00 86.94 148 VAL A C 1
ATOM 1166 O O . VAL A 1 148 ? -0.481 -2.789 -5.268 1.00 86.94 148 VAL A O 1
ATOM 1169 N N . ARG A 1 149 ? -0.606 -5.017 -5.506 1.00 84.12 149 ARG A N 1
ATOM 1170 C CA . ARG A 1 149 ? -0.630 -4.979 -6.977 1.00 84.12 149 ARG A CA 1
ATOM 1171 C C . ARG A 1 149 ? -1.938 -4.446 -7.537 1.00 84.12 149 ARG A C 1
ATOM 1173 O O . ARG A 1 149 ? -1.904 -3.813 -8.590 1.00 84.12 149 ARG A O 1
ATOM 1180 N N . ALA A 1 150 ? -3.044 -4.660 -6.827 1.00 81.81 150 ALA A N 1
ATOM 1181 C CA . ALA A 1 150 ? -4.387 -4.330 -7.287 1.00 81.81 150 ALA A CA 1
ATOM 1182 C C . ALA A 1 150 ? -4.522 -2.897 -7.794 1.00 81.81 150 ALA A C 1
ATOM 1184 O O . ALA A 1 150 ? -5.157 -2.697 -8.819 1.00 81.81 150 ALA A O 1
ATOM 1185 N N . ARG A 1 151 ? -3.838 -1.925 -7.164 1.00 76.12 151 ARG A N 1
ATOM 1186 C CA . ARG A 1 151 ? -3.804 -0.538 -7.651 1.00 76.12 151 ARG A CA 1
ATOM 1187 C C . ARG A 1 151 ? -2.510 -0.130 -8.349 1.00 76.12 151 ARG A C 1
ATOM 1189 O O . ARG A 1 151 ? -2.564 0.677 -9.276 1.00 76.12 151 ARG A O 1
ATOM 1196 N N . TYR A 1 152 ? -1.363 -0.683 -7.947 1.00 74.44 152 TYR A N 1
ATOM 1197 C CA . TYR A 1 152 ? -0.070 -0.325 -8.543 1.00 74.44 152 TYR A CA 1
ATOM 1198 C C . TYR A 1 152 ? -0.018 -0.641 -10.045 1.00 74.44 152 TYR A C 1
ATOM 1200 O O . TYR A 1 152 ? 0.524 0.139 -10.828 1.00 74.44 152 TYR A O 1
ATOM 1208 N N . ASP A 1 153 ? -0.626 -1.757 -10.455 1.00 74.25 153 ASP A N 1
ATOM 1209 C CA . ASP A 1 153 ? -0.541 -2.247 -11.830 1.00 74.25 153 ASP A CA 1
ATOM 1210 C C . ASP A 1 153 ? -1.672 -1.728 -12.745 1.00 74.25 153 ASP A C 1
ATOM 1212 O O . ASP A 1 153 ? -1.591 -1.910 -13.957 1.00 74.25 153 ASP A O 1
ATOM 1216 N N . VAL A 1 154 ? -2.691 -1.022 -12.226 1.00 72.06 154 VAL A N 1
ATOM 1217 C CA . VAL A 1 154 ? -3.860 -0.557 -13.021 1.00 72.06 154 VAL A CA 1
ATOM 1218 C C . VAL A 1 154 ? -3.454 0.370 -14.167 1.00 72.06 154 VAL A C 1
ATOM 1220 O O . VAL A 1 154 ? -4.041 0.329 -15.244 1.00 72.06 154 VAL A O 1
ATOM 1223 N N . GLY A 1 155 ? -2.428 1.194 -13.951 1.00 67.31 155 GLY A N 1
ATOM 1224 C CA . GLY A 1 155 ? -1.845 2.062 -14.979 1.00 67.31 155 GLY A CA 1
ATOM 1225 C C . GLY A 1 155 ? -0.593 1.485 -15.645 1.00 67.31 155 GLY A C 1
ATOM 1226 O O . GLY A 1 155 ? 0.051 2.170 -16.443 1.00 67.31 155 GLY A O 1
ATOM 1227 N N . ALA A 1 156 ? -0.189 0.261 -15.297 1.00 72.00 156 ALA A N 1
ATOM 1228 C CA . ALA A 1 156 ? 1.049 -0.315 -15.791 1.00 72.00 156 ALA A CA 1
ATOM 1229 C C . ALA A 1 156 ? 0.869 -0.825 -17.224 1.00 72.00 156 ALA A C 1
ATOM 1231 O O . ALA A 1 156 ? 0.236 -1.843 -17.491 1.00 72.00 156 ALA A O 1
ATOM 1232 N N . VAL A 1 157 ? 1.502 -0.138 -18.172 1.00 72.62 157 VAL A N 1
ATOM 1233 C CA . VAL A 1 157 ? 1.599 -0.621 -19.550 1.00 72.62 157 VAL A CA 1
ATOM 1234 C C . VAL A 1 157 ? 2.618 -1.754 -19.614 1.00 72.62 157 VAL A C 1
ATOM 1236 O O . VAL A 1 157 ? 3.749 -1.626 -19.129 1.00 72.62 157 VAL A O 1
ATOM 1239 N N . THR A 1 158 ? 2.257 -2.859 -20.272 1.00 71.19 158 THR A N 1
ATOM 1240 C CA . THR A 1 158 ? 3.208 -3.932 -20.564 1.00 71.19 158 THR A CA 1
ATOM 1241 C C . THR A 1 158 ? 4.348 -3.386 -21.412 1.00 71.19 158 THR A C 1
ATOM 1243 O O . THR A 1 158 ? 4.195 -3.074 -22.592 1.00 71.19 158 THR A O 1
ATOM 1246 N N . VAL A 1 159 ? 5.521 -3.268 -20.800 1.00 71.62 159 VAL A N 1
ATOM 1247 C CA . VAL A 1 159 ? 6.708 -2.760 -21.477 1.00 71.62 159 VAL A CA 1
ATOM 1248 C C . VAL A 1 159 ? 7.153 -3.781 -22.535 1.00 71.62 159 VAL A C 1
ATOM 1250 O O . VAL A 1 159 ? 7.338 -4.952 -22.181 1.00 71.62 159 VAL A O 1
ATOM 1253 N N . PRO A 1 160 ? 7.401 -3.374 -23.800 1.00 68.50 160 PRO A N 1
ATOM 1254 C CA . PRO A 1 160 ? 7.871 -4.283 -24.838 1.00 68.50 160 PRO A CA 1
ATOM 1255 C C . PRO A 1 160 ? 9.097 -5.060 -24.358 1.00 68.50 160 PRO A C 1
ATOM 1257 O O . PRO A 1 160 ? 10.123 -4.471 -23.970 1.00 68.50 160 PRO A O 1
ATOM 1260 N N . LYS A 1 161 ? 8.962 -6.389 -24.333 1.00 78.69 161 LYS A N 1
ATOM 1261 C CA . LYS A 1 161 ? 10.048 -7.302 -23.985 1.00 78.69 161 LYS A CA 1
ATOM 1262 C C . LYS A 1 161 ? 10.991 -7.361 -25.176 1.00 78.69 161 LYS A C 1
ATOM 1264 O O . LYS A 1 161 ? 10.591 -7.775 -26.253 1.00 78.69 161 LYS A O 1
ATOM 1269 N N . PHE A 1 162 ? 12.245 -6.982 -24.968 1.00 87.81 162 PHE A N 1
ATOM 1270 C CA . PHE A 1 162 ? 13.239 -7.082 -26.026 1.00 87.81 162 PHE A CA 1
ATOM 1271 C C . PHE A 1 162 ? 13.561 -8.538 -26.359 1.00 87.81 162 PHE A C 1
ATOM 1273 O O . PHE A 1 162 ? 13.685 -9.367 -25.450 1.00 87.81 162 PHE A O 1
ATOM 1280 N N . ALA A 1 163 ? 13.734 -8.842 -27.637 1.00 87.31 163 ALA A N 1
ATOM 1281 C CA . ALA A 1 163 ? 14.276 -10.097 -28.127 1.00 87.31 163 ALA A CA 1
ATOM 1282 C C . ALA A 1 163 ? 15.813 -10.064 -28.154 1.00 87.31 163 ALA A C 1
ATOM 1284 O O . ALA A 1 163 ? 16.456 -9.013 -28.091 1.00 87.31 163 ALA A O 1
ATOM 1285 N N . ILE A 1 164 ? 16.419 -11.250 -28.209 1.00 90.81 164 ILE A N 1
ATOM 1286 C CA . ILE A 1 164 ? 17.851 -11.363 -28.489 1.00 90.81 164 ILE A CA 1
ATOM 1287 C C . ILE A 1 164 ? 18.074 -10.885 -29.929 1.00 90.81 164 ILE A C 1
ATOM 1289 O O . ILE A 1 164 ? 17.343 -11.277 -30.830 1.00 90.81 164 ILE A O 1
ATOM 1293 N N . GLY A 1 165 ? 19.062 -10.017 -30.132 1.00 88.88 165 GLY A N 1
ATOM 1294 C CA . GLY A 1 165 ? 19.365 -9.379 -31.413 1.00 88.88 165 GLY A CA 1
ATOM 1295 C C . GLY A 1 165 ? 18.786 -7.971 -31.578 1.00 88.88 165 GLY A C 1
ATOM 1296 O O . GLY A 1 165 ? 19.277 -7.231 -32.436 1.00 88.88 165 GLY A O 1
ATOM 1297 N N . ASP A 1 166 ? 17.827 -7.561 -30.739 1.00 89.88 166 ASP A N 1
ATOM 1298 C CA . ASP A 1 166 ? 17.200 -6.239 -30.831 1.00 89.88 166 ASP A CA 1
ATOM 1299 C C . ASP A 1 166 ? 18.221 -5.113 -30.676 1.00 89.88 166 ASP A C 1
ATOM 1301 O O . ASP A 1 166 ? 19.077 -5.125 -29.781 1.00 89.88 166 ASP A O 1
ATOM 1305 N N . ARG A 1 167 ? 18.101 -4.103 -31.544 1.00 91.19 167 ARG A N 1
ATOM 1306 C CA . ARG A 1 167 ? 18.881 -2.868 -31.461 1.00 91.19 167 ARG A CA 1
ATOM 1307 C C . ARG A 1 167 ? 18.183 -1.904 -30.504 1.00 91.19 167 ARG A C 1
ATOM 1309 O O . ARG A 1 167 ? 17.010 -1.583 -30.682 1.00 91.19 167 ARG A O 1
ATOM 1316 N N . VAL A 1 168 ? 18.911 -1.420 -29.505 1.00 92.56 168 VAL A N 1
ATOM 1317 C CA . VAL A 1 168 ? 18.358 -0.575 -28.440 1.00 92.56 168 VAL A CA 1
ATOM 1318 C C . VAL A 1 168 ? 19.244 0.636 -28.165 1.00 92.56 168 VAL A C 1
ATOM 1320 O O . VAL A 1 168 ? 20.471 0.560 -28.276 1.00 92.56 168 VAL A O 1
ATOM 1323 N N . ARG A 1 169 ? 18.614 1.749 -27.775 1.00 93.69 169 ARG A N 1
ATOM 1324 C CA . ARG A 1 169 ? 19.293 2.892 -27.150 1.00 93.69 169 ARG A CA 1
ATOM 1325 C C . ARG A 1 169 ? 19.523 2.593 -25.676 1.00 93.69 169 ARG A C 1
ATOM 1327 O O . ARG A 1 169 ? 18.649 2.048 -25.002 1.00 93.69 169 ARG A O 1
ATOM 1334 N N . ILE A 1 170 ? 20.688 2.971 -25.180 1.00 93.69 170 ILE A N 1
ATOM 1335 C CA . ILE A 1 170 ? 21.171 2.697 -23.833 1.00 93.69 170 ILE A CA 1
ATOM 1336 C C . ILE A 1 170 ? 21.413 4.037 -23.156 1.00 93.69 170 ILE A C 1
ATOM 1338 O O . ILE A 1 170 ? 22.113 4.886 -23.704 1.00 93.69 170 ILE A O 1
ATOM 1342 N N . GLN A 1 171 ? 20.865 4.219 -21.956 1.00 95.31 171 GLN A N 1
ATOM 1343 C CA . GLN A 1 171 ? 21.119 5.438 -21.201 1.00 95.31 171 GLN A CA 1
ATOM 1344 C C . GLN A 1 171 ? 22.566 5.467 -20.689 1.00 95.31 171 GLN A C 1
ATOM 1346 O O . GLN A 1 171 ? 23.043 4.517 -20.056 1.00 95.31 171 GLN A O 1
ATOM 1351 N N . ASN A 1 172 ? 23.262 6.572 -20.929 1.00 90.88 172 ASN A N 1
ATOM 1352 C CA . ASN A 1 172 ? 24.572 6.834 -20.362 1.00 90.88 172 ASN A CA 1
ATOM 1353 C C . ASN A 1 172 ? 24.432 7.144 -18.858 1.00 90.88 172 ASN A C 1
ATOM 1355 O O . ASN A 1 172 ? 23.696 8.057 -18.483 1.00 90.88 172 ASN A O 1
ATOM 1359 N N . PRO A 1 173 ? 25.111 6.401 -17.964 1.00 88.25 173 PRO A N 1
ATOM 1360 C CA . PRO A 1 173 ? 24.947 6.584 -16.524 1.00 88.25 173 PRO A CA 1
ATOM 1361 C C . PRO A 1 173 ? 25.494 7.923 -16.017 1.00 88.25 173 PRO A C 1
ATOM 1363 O O . PRO A 1 173 ? 25.019 8.386 -14.979 1.00 88.25 173 PRO A O 1
ATOM 1366 N N . ILE A 1 174 ? 26.448 8.527 -16.736 1.00 91.31 174 ILE A N 1
ATOM 1367 C CA . ILE A 1 174 ? 27.073 9.804 -16.376 1.00 91.31 174 ILE A CA 1
ATOM 1368 C C . ILE A 1 174 ? 26.223 10.950 -16.927 1.00 91.31 174 ILE A C 1
ATOM 1370 O O . ILE A 1 174 ? 25.658 11.717 -16.158 1.00 91.31 174 ILE A O 1
ATOM 1374 N N . THR A 1 175 ? 26.055 11.019 -18.250 1.00 93.31 175 THR A N 1
ATOM 1375 C CA . THR A 1 175 ? 25.376 12.153 -18.906 1.00 93.31 175 THR A CA 1
ATOM 1376 C C . THR A 1 175 ? 23.850 12.069 -18.865 1.00 93.31 175 THR A C 1
ATOM 1378 O O . THR A 1 175 ? 23.176 13.030 -19.211 1.00 93.31 175 THR A O 1
ATOM 1381 N N . LYS A 1 176 ? 23.281 10.917 -18.484 1.00 91.69 176 LYS A N 1
ATOM 1382 C CA . LYS A 1 176 ? 21.834 10.607 -18.500 1.00 91.69 176 LYS A CA 1
ATOM 1383 C C . LYS A 1 176 ? 21.170 10.651 -19.883 1.00 91.69 176 LYS A C 1
ATOM 1385 O O . LYS A 1 176 ? 19.966 10.398 -19.978 1.00 91.69 176 LYS A O 1
ATOM 1390 N N . LEU A 1 177 ? 21.940 10.880 -20.945 1.00 93.69 177 LEU A N 1
ATOM 1391 C CA . LEU A 1 177 ? 21.471 10.893 -22.329 1.00 93.69 177 LEU A CA 1
ATOM 1392 C C . LEU A 1 177 ? 21.233 9.475 -22.868 1.00 93.69 177 LEU A C 1
ATOM 1394 O O . LEU A 1 177 ? 21.811 8.503 -22.385 1.00 93.69 177 LEU A O 1
ATOM 1398 N N . TRP A 1 178 ? 20.379 9.362 -23.886 1.00 93.31 178 TRP A N 1
ATOM 1399 C CA . TRP A 1 178 ? 20.067 8.118 -24.609 1.00 93.31 178 TRP A CA 1
ATOM 1400 C C . TRP A 1 178 ? 20.858 8.030 -25.922 1.00 93.31 178 TRP A C 1
ATOM 1402 O O . TRP A 1 178 ? 20.291 7.871 -27.001 1.00 93.31 178 TRP A O 1
ATOM 1412 N N . ASP A 1 179 ? 22.169 8.194 -25.814 1.00 90.69 179 ASP A N 1
ATOM 1413 C CA . ASP A 1 179 ? 23.118 8.393 -26.914 1.00 90.69 179 ASP A CA 1
ATOM 1414 C C . ASP A 1 179 ? 23.763 7.085 -27.403 1.00 90.69 179 ASP A C 1
ATOM 1416 O O . ASP A 1 179 ? 24.026 6.909 -28.592 1.00 90.69 179 ASP A O 1
ATOM 1420 N N . ARG A 1 180 ? 24.003 6.130 -26.502 1.00 90.06 180 ARG A N 1
ATOM 1421 C CA . ARG A 1 180 ? 24.673 4.869 -26.839 1.00 90.06 180 ARG A CA 1
ATOM 1422 C C . ARG A 1 180 ? 23.714 3.887 -27.500 1.00 90.06 180 ARG A C 1
ATOM 1424 O O . ARG A 1 180 ? 22.598 3.683 -27.030 1.00 90.06 180 ARG A O 1
ATOM 1431 N N . VAL A 1 181 ? 24.181 3.198 -28.538 1.00 92.31 181 VAL A N 1
ATOM 1432 C CA . VAL A 1 181 ? 23.420 2.156 -29.242 1.00 92.31 181 VAL A CA 1
ATOM 1433 C C . VAL A 1 181 ? 24.136 0.816 -29.119 1.00 92.31 181 VAL A C 1
ATOM 1435 O O . VAL A 1 181 ? 25.354 0.733 -29.255 1.00 92.31 181 VAL A O 1
ATOM 1438 N N . GLY A 1 182 ? 23.375 -0.245 -28.865 1.00 91.50 182 GLY A N 1
ATOM 1439 C CA . GLY A 1 182 ? 23.896 -1.608 -28.807 1.00 91.50 182 GLY A CA 1
ATOM 1440 C C . GLY A 1 182 ? 22.863 -2.635 -29.246 1.00 91.50 182 GLY A C 1
ATOM 1441 O O . GLY A 1 182 ? 21.703 -2.303 -29.505 1.00 91.50 182 GLY A O 1
ATOM 1442 N N . ARG A 1 183 ? 23.293 -3.896 -29.330 1.00 93.12 183 ARG A N 1
ATOM 1443 C CA . ARG A 1 183 ? 22.395 -5.036 -29.550 1.00 93.12 183 ARG A CA 1
ATOM 1444 C C . ARG A 1 183 ? 22.314 -5.901 -28.308 1.00 93.12 183 ARG A C 1
ATOM 1446 O O . ARG A 1 183 ? 23.319 -6.106 -27.623 1.00 93.12 183 ARG A O 1
ATOM 1453 N N . ILE A 1 184 ? 21.122 -6.419 -28.043 1.00 93.31 184 ILE A N 1
ATOM 1454 C CA . ILE A 1 184 ? 20.897 -7.371 -26.959 1.00 93.31 184 ILE A CA 1
ATOM 1455 C C . ILE A 1 184 ? 21.457 -8.723 -27.372 1.00 93.31 184 ILE A C 1
ATOM 1457 O O . ILE A 1 184 ? 21.103 -9.255 -28.417 1.00 93.31 184 ILE A O 1
ATOM 1461 N N . HIS A 1 185 ? 22.330 -9.283 -26.545 1.00 93.56 185 HIS A N 1
ATOM 1462 C CA . HIS A 1 185 ? 22.931 -10.588 -26.787 1.00 93.56 185 HIS A CA 1
ATOM 1463 C C . HIS A 1 185 ? 22.275 -11.689 -25.959 1.00 93.56 185 HIS A C 1
ATOM 1465 O O . HIS A 1 185 ? 21.984 -12.757 -26.481 1.00 93.56 185 HIS A O 1
ATOM 1471 N N . SER A 1 186 ? 22.003 -11.430 -24.679 1.00 92.75 186 SER A N 1
ATOM 1472 C CA . SER A 1 186 ? 21.338 -12.400 -23.810 1.00 92.75 186 SER A CA 1
ATOM 1473 C C . SER A 1 186 ? 20.522 -11.722 -22.710 1.00 92.75 186 SER A C 1
ATOM 1475 O O . SER A 1 186 ? 20.692 -10.536 -22.404 1.00 92.75 186 SER A O 1
ATOM 1477 N N . LYS A 1 187 ? 19.599 -12.487 -22.123 1.00 92.94 187 LYS A N 1
ATOM 1478 C CA . LYS A 1 187 ? 18.791 -12.086 -20.966 1.00 92.94 187 LYS A CA 1
ATOM 1479 C C . LYS A 1 187 ? 19.347 -12.780 -19.731 1.00 92.94 187 LYS A C 1
ATOM 1481 O O . LYS A 1 187 ? 19.614 -13.976 -19.776 1.00 92.94 187 LYS A O 1
ATOM 1486 N N . ARG A 1 188 ? 19.518 -12.046 -18.631 1.00 90.81 188 ARG A N 1
ATOM 1487 C CA . ARG A 1 188 ? 19.910 -12.645 -17.347 1.00 90.81 188 ARG A CA 1
ATOM 1488 C C . ARG A 1 188 ? 18.697 -13.268 -16.655 1.00 90.81 188 ARG A C 1
ATOM 1490 O O . ARG A 1 188 ? 17.555 -12.870 -16.909 1.00 90.81 188 ARG A O 1
ATOM 1497 N N . ASN A 1 189 ? 18.964 -14.179 -15.720 1.00 82.12 189 ASN A N 1
ATOM 1498 C CA . ASN A 1 189 ? 17.948 -14.736 -14.828 1.00 82.12 189 ASN A CA 1
ATOM 1499 C C . ASN A 1 189 ? 17.190 -13.593 -14.128 1.00 82.12 189 ASN A C 1
ATOM 1501 O O . ASN A 1 189 ? 17.796 -12.636 -13.643 1.00 82.12 189 ASN A O 1
ATOM 1505 N N . GLY A 1 190 ? 15.858 -13.647 -14.166 1.00 80.94 190 GLY A N 1
ATOM 1506 C CA . GLY A 1 190 ? 14.969 -12.589 -13.670 1.00 80.94 190 GLY A CA 1
ATOM 1507 C C . GLY A 1 190 ? 14.432 -11.623 -14.736 1.00 80.94 190 GLY A C 1
ATOM 1508 O O . GLY A 1 190 ? 13.588 -10.790 -14.419 1.00 80.94 190 GLY A O 1
ATOM 1509 N N . GLY A 1 191 ? 14.887 -11.694 -15.995 1.00 83.31 191 GLY A N 1
ATOM 1510 C CA . GLY A 1 191 ? 14.236 -11.048 -17.152 1.00 83.31 191 GLY A CA 1
ATOM 1511 C C . GLY A 1 191 ? 14.252 -9.511 -17.192 1.00 83.31 191 GLY A C 1
ATOM 1512 O O . GLY A 1 191 ? 13.824 -8.915 -18.180 1.00 83.31 191 GLY A O 1
ATOM 1513 N N . ARG A 1 192 ? 14.764 -8.856 -16.144 1.00 88.12 192 ARG A N 1
ATOM 1514 C CA . ARG A 1 192 ? 14.854 -7.392 -16.017 1.00 88.12 192 ARG A CA 1
ATOM 1515 C C . ARG A 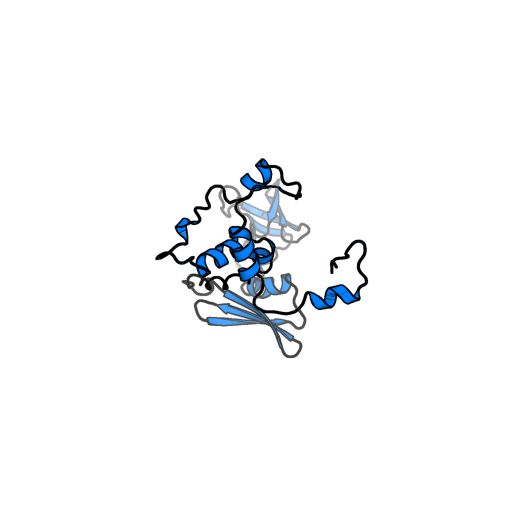1 192 ? 16.207 -6.826 -16.436 1.00 88.12 192 ARG A C 1
ATOM 1517 O O . ARG A 1 192 ? 16.309 -5.616 -16.593 1.00 88.12 192 ARG A O 1
ATOM 1524 N N . SER A 1 193 ? 17.227 -7.660 -16.625 1.00 93.50 193 SER A N 1
ATOM 1525 C CA . SER A 1 193 ? 18.585 -7.239 -16.991 1.00 93.50 193 SER A CA 1
ATOM 1526 C C . SER A 1 193 ? 19.072 -7.972 -18.234 1.00 93.50 193 SER A C 1
ATOM 1528 O O . SER A 1 193 ? 18.896 -9.182 -18.364 1.00 93.50 193 SER A O 1
ATOM 1530 N N . PHE A 1 194 ? 19.712 -7.231 -19.132 1.00 94.25 194 PHE A N 1
ATOM 1531 C CA . PHE A 1 194 ? 20.158 -7.695 -20.441 1.00 94.25 194 PHE A CA 1
ATOM 1532 C C . PHE A 1 194 ? 21.663 -7.502 -20.576 1.00 94.25 194 PHE A C 1
ATOM 1534 O O . PHE A 1 194 ? 22.220 -6.538 -20.042 1.00 94.25 194 PHE A O 1
ATOM 1541 N N . VAL A 1 195 ? 22.303 -8.419 -21.294 1.00 94.19 195 VAL A N 1
ATOM 1542 C CA . VAL A 1 195 ? 23.700 -8.305 -21.709 1.00 94.19 195 VAL A CA 1
ATOM 1543 C C . VAL A 1 195 ? 23.722 -7.729 -23.119 1.00 94.19 195 VAL A C 1
ATOM 1545 O O . VAL A 1 195 ? 23.057 -8.249 -24.016 1.00 94.19 195 VAL A O 1
ATOM 1548 N N . LEU A 1 196 ? 24.463 -6.645 -23.310 1.00 93.75 196 LEU A N 1
ATOM 1549 C CA . LEU A 1 196 ? 24.573 -5.920 -24.568 1.00 93.75 196 LEU A CA 1
ATOM 1550 C C . LEU A 1 196 ? 26.017 -5.914 -25.043 1.00 93.75 196 LEU A C 1
ATOM 1552 O O . LEU A 1 196 ? 26.939 -5.782 -24.237 1.00 93.75 196 LEU A O 1
ATOM 1556 N N . LYS A 1 197 ? 26.196 -5.995 -26.359 1.00 88.62 197 LYS A N 1
ATOM 1557 C CA . LYS A 1 197 ? 27.493 -5.813 -27.011 1.00 88.62 197 LYS A CA 1
ATOM 1558 C C . LYS A 1 197 ? 27.526 -4.446 -27.690 1.00 88.62 197 LYS A C 1
ATOM 1560 O O . LYS A 1 197 ? 26.642 -4.141 -28.494 1.00 88.62 197 LYS A O 1
ATOM 1565 N N . ILE A 1 198 ? 28.530 -3.634 -27.363 1.00 88.81 198 ILE A N 1
ATOM 1566 C CA . ILE A 1 198 ? 28.813 -2.348 -28.014 1.00 88.81 198 ILE A CA 1
ATOM 1567 C C . ILE A 1 198 ? 30.256 -2.412 -28.519 1.00 88.81 198 ILE A C 1
ATOM 1569 O O . ILE A 1 198 ? 31.198 -2.393 -27.725 1.00 88.81 198 ILE A O 1
ATOM 1573 N N . GLY A 1 199 ? 30.434 -2.543 -29.835 1.00 84.56 199 GLY A N 1
ATOM 1574 C CA . GLY A 1 199 ? 31.749 -2.803 -30.428 1.00 84.56 199 GLY A CA 1
ATOM 1575 C C . GLY A 1 199 ? 32.375 -4.083 -29.861 1.00 84.56 199 GLY A C 1
ATOM 1576 O O . GLY A 1 199 ? 31.797 -5.166 -29.973 1.00 84.56 199 GLY A O 1
ATOM 1577 N N . SER A 1 200 ? 33.536 -3.950 -29.218 1.00 85.00 200 SER A N 1
ATOM 1578 C CA . SER A 1 200 ? 34.262 -5.044 -28.555 1.00 85.00 200 SER A CA 1
ATOM 1579 C C . SER A 1 200 ? 33.914 -5.231 -27.072 1.00 85.00 200 SER A C 1
ATOM 1581 O O . SER A 1 200 ? 34.373 -6.192 -26.458 1.00 85.00 200 SER A O 1
ATOM 1583 N N . ARG A 1 201 ? 33.109 -4.341 -26.476 1.00 87.94 201 ARG A N 1
ATOM 1584 C CA . ARG A 1 201 ? 32.826 -4.338 -25.033 1.00 87.94 201 ARG A CA 1
ATOM 1585 C C . ARG A 1 201 ? 31.430 -4.862 -24.711 1.00 87.94 201 ARG A C 1
ATOM 1587 O O . ARG A 1 201 ? 30.463 -4.629 -25.440 1.00 87.94 201 ARG A O 1
ATOM 1594 N N . TRP A 1 202 ? 31.335 -5.533 -23.569 1.00 91.44 202 TRP A N 1
ATOM 1595 C CA . TRP A 1 202 ? 30.104 -6.101 -23.032 1.00 91.44 202 TRP A CA 1
ATOM 1596 C C . TRP A 1 202 ? 29.569 -5.255 -21.880 1.00 91.44 202 TRP A C 1
ATOM 1598 O O . TRP A 1 202 ? 30.330 -4.760 -21.051 1.00 91.44 202 TRP A O 1
ATOM 1608 N N . TYR A 1 203 ? 28.250 -5.108 -21.808 1.00 91.38 203 TYR A N 1
ATOM 1609 C CA . TYR A 1 203 ? 27.576 -4.320 -20.782 1.00 91.38 203 TYR A CA 1
ATOM 1610 C C . TYR A 1 203 ? 26.371 -5.067 -20.233 1.00 91.38 203 TYR A C 1
ATOM 1612 O O . TYR A 1 203 ? 25.622 -5.676 -20.986 1.00 91.38 203 TYR A O 1
ATOM 1620 N N . VAL A 1 204 ? 26.127 -4.946 -18.929 1.00 93.62 204 VAL A N 1
ATOM 1621 C CA . VAL A 1 204 ? 24.865 -5.375 -18.315 1.00 93.62 204 VAL A CA 1
ATOM 1622 C C . VAL A 1 204 ? 24.024 -4.149 -17.993 1.00 93.62 204 VAL A C 1
ATOM 1624 O O . VAL A 1 204 ? 24.496 -3.225 -17.321 1.00 93.62 204 VAL A O 1
ATOM 1627 N N . ARG A 1 205 ? 22.769 -4.129 -18.45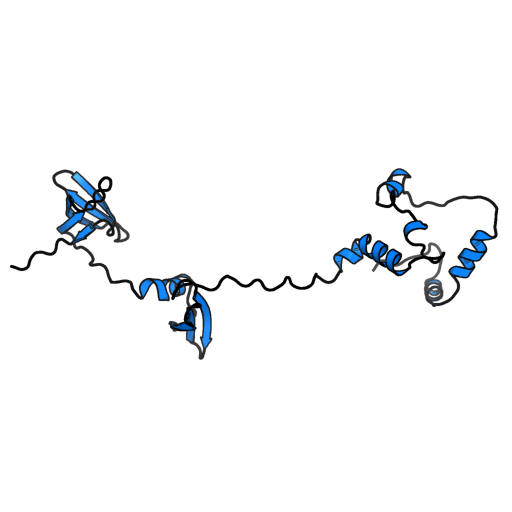3 1.00 93.56 205 ARG A N 1
ATOM 1628 C CA . ARG A 1 205 ? 21.830 -3.032 -18.177 1.00 93.56 205 ARG A CA 1
ATOM 1629 C C . ARG A 1 205 ? 20.429 -3.540 -17.875 1.00 93.56 205 ARG A C 1
ATOM 1631 O O . ARG A 1 205 ? 19.937 -4.470 -18.507 1.00 93.56 205 ARG A O 1
ATOM 1638 N N . ASN A 1 206 ? 19.785 -2.902 -16.901 1.00 93.56 206 ASN A N 1
ATOM 1639 C CA . ASN A 1 206 ? 18.381 -3.142 -16.590 1.00 93.56 206 ASN A CA 1
ATOM 1640 C C . ASN A 1 206 ? 17.479 -2.607 -17.723 1.00 93.56 206 ASN A C 1
ATOM 1642 O O . ASN A 1 206 ? 17.807 -1.589 -18.333 1.00 93.56 206 ASN A O 1
ATOM 1646 N N . ARG A 1 207 ? 16.327 -3.249 -17.963 1.00 90.69 207 ARG A N 1
ATOM 1647 C CA . ARG A 1 207 ? 15.296 -2.871 -18.945 1.00 90.69 207 ARG A CA 1
ATOM 1648 C C . ARG A 1 207 ? 14.945 -1.389 -18.895 1.00 90.69 207 ARG A C 1
ATOM 1650 O O . ARG A 1 207 ? 14.692 -0.809 -19.948 1.00 90.69 207 ARG A O 1
ATOM 1657 N N . ARG A 1 208 ? 14.927 -0.790 -17.697 1.00 91.50 208 ARG A N 1
ATOM 1658 C CA . ARG A 1 208 ? 14.603 0.632 -17.492 1.00 91.50 208 ARG A CA 1
ATOM 1659 C C . ARG A 1 208 ? 15.593 1.588 -18.162 1.00 91.50 208 ARG A C 1
ATOM 1661 O O . ARG A 1 208 ? 15.230 2.718 -18.452 1.00 91.50 208 ARG A O 1
ATOM 1668 N N . TYR A 1 209 ? 16.825 1.141 -18.410 1.00 93.94 209 TYR A N 1
ATOM 1669 C CA . TYR A 1 209 ? 17.899 1.922 -19.038 1.00 93.94 209 TYR A CA 1
ATOM 1670 C C . TYR A 1 209 ? 18.091 1.576 -20.515 1.00 93.94 209 TYR A C 1
ATOM 1672 O O . TYR A 1 209 ? 19.132 1.884 -21.096 1.00 93.94 209 TYR A O 1
ATOM 1680 N N . LEU A 1 210 ? 17.102 0.908 -21.110 1.00 92.75 210 LEU A N 1
ATOM 1681 C CA . LEU A 1 210 ? 17.098 0.468 -22.495 1.00 92.75 210 LEU A CA 1
ATOM 1682 C C . LEU A 1 210 ? 15.809 0.947 -23.174 1.00 92.75 210 LEU A C 1
ATOM 1684 O O . LEU A 1 210 ? 14.720 0.814 -22.613 1.00 92.75 210 LEU A O 1
ATOM 1688 N N . ARG A 1 211 ? 15.913 1.483 -24.390 1.00 91.31 211 ARG A N 1
ATOM 1689 C CA . ARG A 1 211 ? 14.764 1.887 -25.215 1.00 91.31 211 ARG A CA 1
ATOM 1690 C C . ARG A 1 211 ? 14.820 1.207 -26.582 1.00 91.31 211 ARG A C 1
ATOM 1692 O O . ARG A 1 211 ? 15.912 1.119 -27.147 1.00 91.31 211 ARG A O 1
ATOM 1699 N N . PRO A 1 212 ? 13.679 0.737 -27.120 1.00 89.06 212 PRO A N 1
ATOM 1700 C CA . PRO A 1 212 ? 13.637 0.243 -28.488 1.00 89.06 212 PRO A CA 1
ATOM 1701 C C . PRO A 1 212 ? 14.044 1.358 -29.448 1.00 89.06 212 PRO A C 1
ATOM 1703 O O . PRO A 1 212 ? 13.699 2.524 -29.246 1.00 89.06 212 PRO A O 1
ATOM 1706 N N . ILE A 1 213 ? 14.772 0.989 -30.493 1.00 88.25 213 ILE A N 1
ATOM 1707 C CA . ILE A 1 213 ? 14.871 1.812 -31.692 1.00 88.25 213 ILE A CA 1
ATOM 1708 C C . ILE A 1 213 ? 13.819 1.242 -32.631 1.00 88.25 213 ILE A C 1
ATOM 1710 O O . ILE A 1 213 ? 14.019 0.163 -33.189 1.00 88.25 213 ILE A O 1
ATOM 1714 N N . LEU A 1 214 ? 12.671 1.916 -32.728 1.00 72.12 214 LEU A N 1
ATOM 1715 C CA . LEU A 1 214 ? 11.680 1.577 -33.742 1.00 72.12 214 LEU A CA 1
ATOM 1716 C C . LEU A 1 214 ? 12.369 1.743 -35.098 1.00 72.12 214 LEU A C 1
ATOM 1718 O O . LEU A 1 214 ? 13.021 2.761 -35.335 1.00 72.12 214 LEU A O 1
ATOM 1722 N N . ARG A 1 215 ? 12.309 0.711 -35.944 1.00 64.06 215 ARG A N 1
ATOM 1723 C CA . ARG A 1 215 ? 12.675 0.890 -37.349 1.00 64.06 215 ARG A CA 1
ATOM 1724 C C . ARG A 1 215 ? 11.645 1.861 -37.910 1.00 64.06 215 ARG A C 1
ATOM 1726 O O . ARG A 1 215 ? 10.455 1.606 -37.747 1.00 64.06 215 ARG A O 1
ATOM 1733 N N . GLU A 1 216 ? 12.092 2.957 -38.509 1.00 54.31 216 GLU A N 1
ATOM 1734 C CA . GLU A 1 216 ? 11.235 3.705 -39.424 1.00 54.31 216 GLU A CA 1
ATOM 1735 C C . GLU A 1 216 ? 10.791 2.692 -40.482 1.00 54.31 216 GLU A C 1
ATOM 1737 O O . GLU A 1 216 ? 11.622 2.072 -41.151 1.00 54.31 216 GLU A O 1
ATOM 1742 N N . THR A 1 217 ? 9.498 2.383 -40.497 1.00 43.91 217 THR A N 1
ATOM 1743 C CA . THR A 1 217 ? 8.898 1.623 -41.587 1.00 43.91 217 THR A CA 1
ATOM 1744 C C . THR A 1 217 ? 9.096 2.462 -42.841 1.00 43.91 217 THR A C 1
ATOM 1746 O O . THR A 1 217 ? 8.644 3.606 -42.866 1.00 43.91 217 THR A O 1
ATOM 1749 N N . ALA A 1 218 ? 9.860 1.919 -43.789 1.00 38.25 218 ALA A N 1
ATOM 1750 C CA . ALA A 1 218 ? 10.054 2.493 -45.115 1.00 38.25 218 ALA A CA 1
ATOM 1751 C C . ALA A 1 218 ? 8.734 2.548 -45.890 1.00 38.25 218 ALA A C 1
ATOM 1753 O O . ALA A 1 218 ? 7.879 1.666 -45.631 1.00 38.25 218 ALA A O 1
#

Foldseek 3Di:
DDDDDDPDDDPVVVVVVDDDDDDPVVVVVVVVVDPDDDDDDDDPDDPCRVCPQDVPPDPQVVQQDPNDGNVVVVVVVVLVSDPVSVVPPPDDDDDPDDDDDQDDDWPPDKDWDWDDDPQKIKIWIATRNPRDIDIDIGNHDDDPVRVVCRPVCPPPDDDDQDDQQFKKFFQDPVVRDSPAIWGFHDADPPSQWTWTDDPPDIDIDGPVRIGGDDPPDD

Organism: Tigriopus californicus (NCBI:txid6832)

Radius of gyration: 41.67 Å; chains: 1; bounding box: 55×48×127 Å

Secondary structure (DSSP, 8-state):
------TT--GGGGGGG---SSSHHHHHHHHTT-------------HHHHHHSS-TT--GGGGEETTEE-HHHHHHHHHHH-HHHHHTSPPPPPPPPPPPPPPSSTTSSEEEEEEEETTEEEEEEEETTT--EEEEEESSPPPHHHHHHHHHTTT---PPPPPTT-EEEE--TTT--S-EEEEEEEEPTTSSEEEEEETTEEEEEEGGGEEE------